Protein AF-R6MZ61-F1 (afdb_monomer_lite)

Sequence (184 aa):
MKKQESILMYNSNPLPDEYSSKAKKLYIFCAICCFGGIVAPTLFGLGIITLIFGVGFLYEYLERKRKKLREVKFKFTEGVDYDQIFEAIQPVLMRKYGMELERGKDNIVIVLYNKMIYDIHINDDNTFIIWWRVSAGRAFFMPDRVKKEYFQIRQVMGIIAFEIQSAFGINSQAAVTLEKGEKS

Structure (mmCIF, N/CA/C/O backbone):
data_AF-R6MZ61-F1
#
_entry.id   AF-R6MZ61-F1
#
loop_
_atom_site.group_PDB
_atom_site.id
_atom_site.type_symbol
_atom_site.label_atom_id
_atom_site.label_alt_id
_atom_site.label_comp_id
_atom_site.label_asym_id
_atom_site.label_entity_id
_atom_site.label_seq_id
_atom_site.pdbx_PDB_ins_code
_atom_site.Cartn_x
_atom_site.Cartn_y
_atom_site.Cartn_z
_atom_site.occupancy
_atom_site.B_iso_or_equiv
_atom_site.auth_seq_id
_atom_site.auth_comp_id
_atom_site.auth_asym_id
_atom_site.auth_atom_id
_atom_site.pdbx_PDB_model_num
ATOM 1 N N . MET A 1 1 ? -9.191 -20.954 -8.286 1.00 30.27 1 MET A N 1
ATOM 2 C CA . MET A 1 1 ? -9.005 -19.621 -7.664 1.00 30.27 1 MET A CA 1
ATOM 3 C C . MET A 1 1 ? -7.894 -19.736 -6.631 1.00 30.27 1 MET A C 1
ATOM 5 O O . MET A 1 1 ? -7.977 -20.626 -5.797 1.00 30.27 1 MET A O 1
ATOM 9 N N . LYS A 1 2 ? -6.817 -18.939 -6.715 1.00 29.69 2 LYS A N 1
ATOM 10 C CA . LYS A 1 2 ? -5.758 -18.963 -5.688 1.00 29.69 2 LYS A CA 1
ATOM 11 C C . LYS A 1 2 ? -6.341 -18.398 -4.391 1.00 29.69 2 LYS A C 1
ATOM 13 O O . LYS A 1 2 ? -6.805 -17.263 -4.398 1.00 29.69 2 LYS A O 1
ATOM 18 N N . LYS A 1 3 ? -6.344 -19.200 -3.324 1.00 32.97 3 LYS A N 1
ATOM 19 C CA . LYS A 1 3 ? -6.689 -18.778 -1.962 1.00 32.97 3 LYS A CA 1
ATOM 20 C C . LYS A 1 3 ? -5.772 -17.604 -1.614 1.00 32.97 3 LYS A C 1
ATOM 22 O O . LYS A 1 3 ? -4.556 -17.765 -1.607 1.00 32.97 3 LYS A O 1
ATOM 27 N N . GLN A 1 4 ? -6.336 -16.411 -1.473 1.00 43.91 4 GLN A N 1
ATOM 28 C CA . GLN A 1 4 ? -5.561 -15.227 -1.134 1.00 43.91 4 GLN A CA 1
ATOM 29 C C . GLN A 1 4 ? -5.220 -15.345 0.354 1.00 43.91 4 GLN A C 1
ATOM 31 O O . GLN A 1 4 ? -6.099 -15.211 1.199 1.00 43.91 4 GLN A O 1
ATOM 36 N N . GLU A 1 5 ? -3.981 -15.723 0.664 1.00 61.47 5 GLU A N 1
ATOM 37 C CA . GLU A 1 5 ? -3.510 -15.850 2.043 1.00 61.47 5 GLU A CA 1
ATOM 38 C C . GLU A 1 5 ? -3.584 -14.474 2.717 1.00 61.47 5 GLU A C 1
ATOM 40 O O . GLU A 1 5 ? -2.968 -13.510 2.260 1.00 61.47 5 GLU A O 1
ATOM 45 N N . SER A 1 6 ? -4.403 -14.363 3.764 1.00 72.88 6 SER A N 1
ATOM 46 C CA . SER A 1 6 ? -4.530 -13.149 4.570 1.00 72.88 6 SER A CA 1
ATOM 47 C C . SER A 1 6 ? -3.186 -12.814 5.214 1.00 72.88 6 SER A C 1
ATOM 49 O O . SER A 1 6 ? -2.581 -13.682 5.851 1.00 72.88 6 SER A O 1
ATOM 51 N N . ILE A 1 7 ? -2.733 -11.568 5.089 1.00 78.12 7 ILE A N 1
ATOM 52 C CA . ILE A 1 7 ? -1.437 -11.145 5.621 1.00 78.12 7 ILE A CA 1
ATOM 53 C C . ILE A 1 7 ? -1.540 -10.916 7.128 1.00 78.12 7 ILE A C 1
ATOM 55 O O . ILE A 1 7 ? -2.460 -10.264 7.633 1.00 78.12 7 ILE A O 1
ATOM 59 N N . LEU A 1 8 ? -0.550 -11.438 7.835 1.00 75.75 8 LEU A N 1
ATOM 60 C CA . LEU A 1 8 ? -0.315 -11.192 9.243 1.00 75.75 8 LEU A CA 1
ATOM 61 C C . LEU A 1 8 ? 0.961 -10.357 9.399 1.00 75.75 8 LEU A C 1
ATOM 63 O O . LEU A 1 8 ? 2.001 -10.694 8.831 1.00 75.75 8 LEU A O 1
ATOM 67 N N . MET A 1 9 ? 0.878 -9.269 10.157 1.00 73.25 9 MET A N 1
ATOM 68 C CA . MET A 1 9 ? 1.956 -8.301 10.315 1.00 73.25 9 MET A CA 1
ATOM 69 C C . MET A 1 9 ? 2.643 -8.497 11.666 1.00 73.25 9 MET A C 1
ATOM 71 O O . MET A 1 9 ? 2.119 -8.117 12.701 1.00 73.25 9 MET A O 1
ATOM 75 N N . TYR A 1 10 ? 3.865 -9.025 11.672 1.00 64.81 10 TYR A N 1
ATOM 76 C CA . TYR A 1 10 ? 4.657 -9.166 12.905 1.00 64.81 10 TYR A CA 1
ATOM 77 C C . TYR A 1 10 ? 5.379 -7.873 13.326 1.00 64.81 10 TYR A C 1
ATOM 79 O O . TYR A 1 10 ? 5.876 -7.769 14.442 1.00 64.81 10 TYR A O 1
ATOM 87 N N . ASN A 1 11 ? 5.471 -6.893 12.424 1.00 68.75 11 ASN A N 1
ATOM 88 C CA . ASN A 1 11 ? 6.118 -5.598 12.634 1.00 68.75 11 ASN A CA 1
ATOM 89 C C . ASN A 1 11 ? 5.441 -4.552 11.728 1.00 68.75 11 ASN A C 1
ATOM 91 O O . ASN A 1 11 ? 4.875 -4.909 10.695 1.00 68.75 11 ASN A O 1
ATOM 95 N N . SER A 1 12 ? 5.579 -3.264 12.042 1.00 71.31 12 SER A N 1
ATOM 96 C CA . SER A 1 12 ? 5.145 -2.125 11.223 1.00 71.31 12 SER A CA 1
ATOM 97 C C . SER A 1 12 ? 6.003 -1.908 9.963 1.00 71.31 12 SER A C 1
ATOM 99 O O . SER A 1 12 ? 6.137 -0.783 9.476 1.00 71.31 12 SER A O 1
ATOM 101 N N . ASN A 1 13 ? 6.644 -2.962 9.453 1.00 77.50 13 ASN A N 1
ATOM 102 C CA . ASN A 1 13 ? 7.451 -2.893 8.245 1.00 77.50 13 ASN A CA 1
ATOM 103 C C . ASN A 1 13 ? 6.557 -2.658 7.020 1.00 77.50 13 ASN A C 1
ATOM 105 O O . ASN A 1 13 ? 5.415 -3.123 6.980 1.00 77.50 13 ASN A O 1
ATOM 109 N N . PRO A 1 14 ? 7.070 -1.964 5.989 1.00 77.19 14 PRO A N 1
ATOM 110 C CA . PRO A 1 14 ? 6.332 -1.815 4.746 1.00 77.19 14 PRO A CA 1
ATOM 111 C C . PRO A 1 14 ? 6.051 -3.192 4.133 1.00 77.19 14 PRO A C 1
ATOM 113 O O . PRO A 1 14 ? 6.914 -4.071 4.157 1.00 77.19 14 PRO A O 1
ATOM 116 N N . LEU A 1 15 ? 4.873 -3.352 3.521 1.00 81.50 15 LEU A N 1
ATOM 117 C CA . LEU A 1 15 ? 4.514 -4.542 2.727 1.00 81.50 15 LEU A CA 1
ATOM 118 C C . LEU A 1 15 ? 5.645 -4.912 1.752 1.00 81.50 15 LEU A C 1
ATOM 120 O O . LEU A 1 15 ? 6.320 -3.995 1.308 1.00 81.50 15 LEU A O 1
ATOM 124 N N . PRO A 1 16 ? 5.878 -6.173 1.353 1.00 78.56 16 PRO A N 1
ATOM 125 C CA . PRO A 1 16 ? 7.055 -6.561 0.560 1.00 78.56 16 PRO A CA 1
ATOM 126 C C . PRO A 1 16 ? 7.206 -5.791 -0.768 1.00 78.56 16 PRO A C 1
ATOM 128 O O . PRO A 1 16 ? 6.221 -5.485 -1.443 1.00 78.56 16 PRO A O 1
ATOM 131 N N . ASP A 1 17 ? 8.451 -5.461 -1.148 1.00 83.69 17 ASP A N 1
ATOM 132 C CA . ASP A 1 17 ? 8.747 -4.755 -2.403 1.00 83.69 17 ASP A CA 1
ATOM 133 C C . ASP A 1 17 ? 9.158 -5.698 -3.536 1.00 83.69 17 ASP A C 1
ATOM 135 O O . ASP A 1 17 ? 10.245 -6.271 -3.524 1.00 83.69 17 ASP A O 1
ATOM 139 N N . GLU A 1 18 ? 8.349 -5.769 -4.589 1.00 77.12 18 GLU A N 1
ATOM 140 C CA . GLU A 1 18 ? 8.722 -6.448 -5.834 1.00 77.12 18 GLU A CA 1
ATOM 141 C C . GLU A 1 18 ? 9.160 -5.490 -6.955 1.00 77.12 18 GLU A C 1
ATOM 143 O O . GLU A 1 18 ? 9.622 -5.942 -8.005 1.00 77.12 18 GLU A O 1
ATOM 148 N N . TYR A 1 19 ? 8.982 -4.176 -6.789 1.00 82.44 19 TYR A N 1
ATOM 149 C CA . TYR A 1 19 ? 9.302 -3.192 -7.823 1.00 82.44 19 TYR A CA 1
ATOM 150 C C . TYR A 1 19 ? 10.810 -2.946 -7.909 1.00 82.44 19 TYR A C 1
ATOM 152 O O . TYR A 1 19 ? 11.383 -3.028 -8.998 1.00 82.44 19 TYR A O 1
ATOM 160 N N . SER A 1 20 ? 11.472 -2.688 -6.773 1.00 80.50 20 SER A N 1
ATOM 161 C CA . SER A 1 20 ? 12.892 -2.304 -6.765 1.00 80.50 20 SER A CA 1
ATOM 162 C C . SER A 1 20 ? 13.805 -3.369 -7.371 1.00 80.50 20 SER A C 1
ATOM 164 O O . SER A 1 20 ? 14.772 -3.032 -8.052 1.00 80.50 20 SER A O 1
ATOM 166 N N . SER A 1 21 ? 13.487 -4.654 -7.191 1.00 81.50 21 SER A N 1
ATOM 167 C CA . SER A 1 21 ? 14.268 -5.751 -7.770 1.00 81.50 21 SER A CA 1
ATOM 168 C C . SER A 1 21 ? 14.173 -5.785 -9.300 1.00 81.50 21 SER A C 1
ATOM 170 O O . SER A 1 21 ? 15.189 -5.954 -9.975 1.00 81.50 21 SER A O 1
ATOM 172 N N . LYS A 1 22 ? 12.977 -5.567 -9.865 1.00 84.00 22 LYS A N 1
ATOM 173 C CA . LYS A 1 22 ? 12.756 -5.502 -11.319 1.00 84.00 22 LYS A CA 1
ATOM 174 C C . LYS A 1 22 ? 13.384 -4.258 -11.934 1.00 84.00 22 LYS A C 1
ATOM 176 O O . LYS A 1 22 ? 14.053 -4.370 -12.957 1.00 84.00 22 LYS A O 1
ATOM 181 N N . ALA A 1 23 ? 13.235 -3.108 -11.277 1.00 83.56 23 ALA A N 1
ATOM 182 C CA . ALA A 1 23 ? 13.869 -1.868 -11.708 1.00 83.56 23 ALA A CA 1
ATOM 183 C C . ALA A 1 23 ? 15.398 -2.009 -11.738 1.00 83.56 23 ALA A C 1
ATOM 185 O O . ALA A 1 23 ? 16.026 -1.714 -12.750 1.00 83.56 23 ALA A O 1
ATOM 186 N N . LYS A 1 24 ? 15.999 -2.555 -10.671 1.00 87.25 24 LYS A N 1
ATOM 187 C CA . LYS A 1 24 ? 17.446 -2.797 -10.598 1.00 87.25 24 LYS A CA 1
ATOM 188 C C . LYS A 1 24 ? 17.937 -3.703 -11.732 1.00 87.25 24 LYS A C 1
ATOM 190 O O . LYS A 1 24 ? 18.938 -3.380 -12.359 1.00 87.25 24 LYS A O 1
ATOM 195 N N . LYS A 1 25 ? 17.226 -4.798 -12.031 1.00 87.56 25 LYS A N 1
ATOM 196 C CA . LYS A 1 25 ? 17.573 -5.700 -13.145 1.00 87.56 25 LYS A CA 1
ATOM 197 C C . LYS A 1 25 ? 17.548 -4.987 -14.501 1.00 87.56 25 LYS A C 1
ATOM 199 O O . LYS A 1 25 ? 18.488 -5.154 -15.271 1.00 87.56 25 LYS A O 1
ATOM 204 N N . LEU A 1 26 ? 16.522 -4.172 -14.766 1.00 87.94 26 LEU A N 1
ATOM 205 C CA . LEU A 1 26 ? 16.431 -3.398 -16.007 1.00 87.94 26 LEU A CA 1
ATOM 206 C C . LEU A 1 26 ? 17.596 -2.409 -16.143 1.00 87.94 26 LEU A C 1
ATOM 208 O O . LEU A 1 26 ? 18.243 -2.371 -17.185 1.00 87.94 26 LEU A O 1
ATOM 212 N N . TYR A 1 27 ? 17.879 -1.626 -15.098 1.00 86.62 27 TYR A N 1
ATOM 213 C CA . TYR A 1 27 ? 18.952 -0.630 -15.146 1.00 86.62 27 TYR A CA 1
ATOM 214 C C . TYR A 1 27 ? 20.338 -1.268 -15.277 1.00 86.62 27 TYR A C 1
ATOM 216 O O . TYR A 1 27 ? 21.167 -0.748 -16.017 1.00 86.62 27 TYR A O 1
ATOM 224 N N . ILE A 1 28 ? 20.579 -2.412 -14.624 1.00 88.69 28 ILE A N 1
ATOM 225 C CA . ILE A 1 28 ? 21.821 -3.179 -14.801 1.00 88.69 28 ILE A CA 1
ATOM 226 C C . ILE A 1 28 ? 21.954 -3.653 -16.250 1.00 88.69 28 ILE A C 1
ATOM 228 O O . ILE A 1 28 ? 23.012 -3.482 -16.847 1.00 88.69 28 ILE A O 1
ATOM 232 N N . PHE A 1 29 ? 20.885 -4.200 -16.835 1.00 87.69 29 PHE A N 1
ATOM 233 C CA . PHE A 1 29 ? 20.892 -4.621 -18.234 1.00 87.69 29 PHE A CA 1
ATOM 234 C C . PHE A 1 29 ? 21.192 -3.449 -19.179 1.00 87.69 29 PHE A C 1
ATOM 236 O O . PHE A 1 29 ? 22.078 -3.551 -20.023 1.00 87.69 29 PHE A O 1
ATOM 243 N N . CYS A 1 30 ? 20.526 -2.306 -18.983 1.00 86.31 30 CYS A N 1
ATOM 244 C CA . CYS A 1 30 ? 20.771 -1.105 -19.783 1.00 86.31 30 CYS A CA 1
ATOM 245 C C . CYS A 1 30 ? 22.221 -0.621 -19.650 1.00 86.31 30 CYS A C 1
ATOM 247 O O . CYS A 1 30 ? 22.842 -0.288 -20.654 1.00 86.31 30 CYS A O 1
ATOM 249 N N . ALA A 1 31 ? 22.786 -0.629 -18.437 1.00 86.12 31 ALA A N 1
ATOM 250 C CA . ALA A 1 31 ? 24.180 -0.256 -18.216 1.00 86.12 31 ALA A CA 1
ATOM 251 C C . ALA A 1 31 ? 25.141 -1.177 -18.985 1.00 86.12 31 ALA A C 1
ATOM 253 O O . ALA A 1 31 ? 26.032 -0.684 -19.674 1.00 86.12 31 ALA A O 1
ATOM 254 N N . ILE A 1 32 ? 24.925 -2.497 -18.939 1.00 88.31 32 ILE A N 1
ATOM 255 C CA . ILE A 1 32 ? 25.728 -3.476 -19.688 1.00 88.31 32 ILE A CA 1
ATOM 256 C C . ILE A 1 32 ? 25.650 -3.206 -21.196 1.00 88.31 32 ILE A C 1
ATOM 258 O O . ILE A 1 32 ? 26.683 -3.189 -21.861 1.00 88.31 32 ILE A O 1
ATOM 262 N N . CYS A 1 33 ? 24.457 -2.941 -21.737 1.00 86.00 33 CYS A N 1
ATOM 263 C CA . CYS A 1 33 ? 24.288 -2.603 -23.153 1.00 86.00 33 CYS A CA 1
ATOM 264 C C . CYS A 1 33 ? 25.001 -1.299 -23.537 1.00 86.00 33 CYS A C 1
ATOM 266 O O . CYS A 1 33 ? 25.628 -1.241 -24.592 1.00 86.00 33 CYS A O 1
ATOM 268 N N . CYS A 1 34 ? 24.960 -0.274 -22.680 1.00 81.88 34 CYS A N 1
ATOM 269 C CA . CYS A 1 34 ? 25.664 0.986 -22.918 1.00 81.88 34 CYS A CA 1
ATOM 270 C C . CYS A 1 34 ? 27.189 0.802 -22.942 1.00 81.88 34 CYS A C 1
ATOM 272 O O . CYS A 1 34 ? 27.840 1.309 -23.852 1.00 81.88 34 CYS A O 1
ATOM 274 N N . PHE A 1 35 ? 27.760 0.045 -21.996 1.00 83.44 35 PHE A N 1
ATOM 275 C CA . PHE A 1 35 ? 29.201 -0.246 -21.980 1.00 83.44 35 PHE A CA 1
ATOM 276 C C . PHE A 1 35 ? 29.623 -1.170 -23.130 1.00 83.44 35 PHE A C 1
ATOM 278 O O . PHE A 1 35 ? 30.643 -0.925 -23.769 1.00 83.44 35 PHE A O 1
ATOM 285 N N . GLY A 1 36 ? 28.820 -2.187 -23.457 1.00 81.88 36 GLY A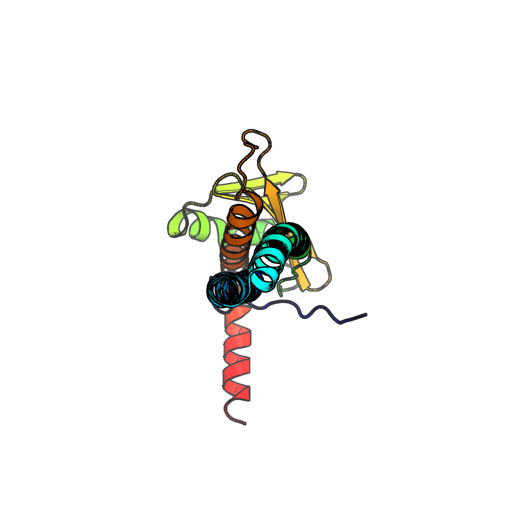 N 1
ATOM 286 C CA . GLY A 1 36 ? 29.034 -3.029 -24.640 1.00 81.88 36 GLY A CA 1
ATOM 287 C C . GLY A 1 36 ? 28.936 -2.245 -25.955 1.00 81.88 36 GLY A C 1
ATOM 288 O O . GLY A 1 36 ? 29.606 -2.580 -26.930 1.00 81.88 36 GLY A O 1
ATOM 289 N N . GLY A 1 37 ? 28.171 -1.151 -25.950 1.00 78.19 37 GLY A N 1
ATOM 290 C CA . GLY A 1 37 ? 28.036 -0.186 -27.038 1.00 78.19 37 GLY A CA 1
ATOM 291 C C . GLY A 1 37 ? 29.343 0.471 -27.490 1.00 78.19 37 GLY A C 1
ATOM 292 O O . GLY A 1 37 ? 29.445 0.869 -28.647 1.00 78.19 37 GLY A O 1
ATOM 293 N N . ILE A 1 38 ? 30.349 0.534 -26.609 1.00 79.06 38 ILE A N 1
ATOM 294 C CA . ILE A 1 38 ? 31.690 1.057 -26.922 1.00 79.06 38 ILE A CA 1
ATOM 295 C C . ILE A 1 38 ? 32.399 0.161 -27.948 1.00 79.06 38 ILE A C 1
ATOM 297 O O . ILE A 1 38 ? 33.138 0.651 -28.795 1.00 79.06 38 ILE A O 1
ATOM 301 N N . VAL A 1 39 ? 32.157 -1.152 -27.883 1.00 82.25 39 VAL A N 1
ATOM 302 C CA . VAL A 1 39 ? 32.769 -2.152 -28.771 1.00 82.25 39 VAL A CA 1
ATOM 303 C C . VAL A 1 39 ? 31.854 -2.476 -29.956 1.00 82.25 39 VAL A C 1
ATOM 305 O O . VAL A 1 39 ? 32.335 -2.740 -31.054 1.00 82.25 39 VAL A O 1
ATOM 308 N N . ALA A 1 40 ? 30.534 -2.433 -29.758 1.00 84.69 40 ALA A N 1
ATOM 309 C CA . ALA A 1 40 ? 29.546 -2.725 -30.791 1.00 84.69 40 ALA A CA 1
ATOM 310 C C . ALA A 1 40 ? 28.402 -1.690 -30.776 1.00 84.69 40 ALA A C 1
ATOM 312 O O . ALA A 1 40 ? 27.499 -1.793 -29.941 1.00 84.69 40 ALA A O 1
ATOM 313 N N . PRO A 1 41 ? 28.362 -0.736 -31.728 1.00 80.94 41 PRO A N 1
ATOM 314 C CA . PRO A 1 41 ? 27.354 0.332 -31.760 1.00 80.94 41 PRO A CA 1
ATOM 315 C C . PRO A 1 41 ? 25.895 -0.157 -31.795 1.00 80.94 41 PRO A C 1
ATOM 317 O O . PRO A 1 41 ? 24.987 0.531 -31.330 1.00 80.94 41 PRO A O 1
ATOM 320 N N . THR A 1 42 ? 25.647 -1.371 -32.296 1.00 82.81 42 THR A N 1
ATOM 321 C CA . THR A 1 42 ? 24.320 -2.008 -32.301 1.00 82.81 42 THR A CA 1
ATOM 322 C C . THR A 1 42 ? 23.790 -2.304 -30.893 1.00 82.81 42 THR A C 1
ATOM 324 O O . THR A 1 42 ? 22.587 -2.177 -30.653 1.00 82.81 42 THR A O 1
ATOM 327 N N . LEU A 1 43 ? 24.666 -2.626 -29.931 1.00 82.12 43 LEU A N 1
ATOM 328 C CA . LEU A 1 43 ? 24.290 -2.841 -28.527 1.00 82.12 43 LEU A CA 1
ATOM 329 C C . LEU A 1 43 ? 23.861 -1.540 -27.845 1.00 82.12 43 LEU A C 1
ATOM 331 O O . LEU A 1 43 ? 22.972 -1.557 -26.993 1.00 82.12 43 LEU A O 1
ATOM 335 N N . PHE A 1 44 ? 24.438 -0.412 -28.262 1.00 77.88 44 PHE A N 1
ATOM 336 C CA . PHE A 1 44 ? 24.061 0.901 -27.752 1.00 77.88 44 PHE A CA 1
ATOM 337 C C . PHE A 1 44 ? 22.615 1.253 -28.133 1.00 77.88 44 PHE A C 1
ATOM 339 O O . PHE A 1 44 ? 21.817 1.630 -27.273 1.00 77.88 44 PHE A O 1
ATOM 346 N N . GLY A 1 45 ? 22.245 1.039 -29.403 1.00 81.50 45 GLY A N 1
ATOM 347 C CA . GLY A 1 45 ? 20.871 1.233 -29.881 1.00 81.50 45 GLY A CA 1
ATOM 348 C C . GLY A 1 45 ? 19.859 0.342 -29.152 1.00 81.50 45 GLY A C 1
ATOM 349 O O . GLY A 1 45 ? 18.816 0.824 -28.706 1.00 81.50 45 GLY A O 1
ATOM 350 N N . LEU A 1 46 ? 20.194 -0.937 -28.941 1.00 85.12 46 LEU A N 1
ATOM 351 C CA . LEU A 1 46 ? 19.370 -1.864 -28.153 1.00 85.12 46 LEU A CA 1
ATOM 352 C C . LEU A 1 46 ? 19.218 -1.422 -26.691 1.00 85.12 46 LEU A C 1
ATOM 354 O O . LEU A 1 46 ? 18.129 -1.553 -26.126 1.00 85.12 46 LEU A O 1
ATOM 358 N N . GLY A 1 47 ? 20.271 -0.868 -26.087 1.00 83.94 47 GLY A N 1
ATOM 359 C CA . GLY A 1 47 ? 20.237 -0.317 -24.732 1.00 83.94 47 GLY A CA 1
ATOM 360 C C . GLY A 1 47 ? 19.246 0.840 -24.595 1.00 83.94 47 GLY A C 1
ATOM 361 O O . GLY A 1 47 ? 18.418 0.829 -23.684 1.00 83.94 47 GLY A O 1
ATOM 362 N N . ILE A 1 48 ? 19.264 1.795 -25.532 1.00 83.94 48 ILE A N 1
ATOM 363 C CA . ILE A 1 48 ? 18.336 2.940 -25.537 1.00 83.94 48 ILE A CA 1
ATOM 364 C C . ILE A 1 48 ? 16.888 2.479 -25.737 1.00 83.94 48 ILE A C 1
ATOM 366 O O . ILE A 1 48 ? 16.002 2.893 -24.989 1.00 83.94 48 ILE A O 1
ATOM 370 N N . ILE A 1 49 ? 16.641 1.593 -26.707 1.00 87.25 49 ILE A N 1
ATOM 371 C CA . ILE A 1 49 ? 15.300 1.047 -26.968 1.00 87.25 49 ILE A CA 1
ATOM 372 C C . ILE A 1 49 ? 14.776 0.330 -25.716 1.00 87.25 49 ILE A C 1
ATOM 374 O O . ILE A 1 49 ? 13.665 0.602 -25.257 1.00 87.25 49 ILE A O 1
ATOM 378 N N . THR A 1 50 ? 15.594 -0.531 -25.109 1.00 86.31 50 THR A N 1
ATOM 379 C CA . THR A 1 50 ? 15.216 -1.264 -23.893 1.00 86.31 50 THR A CA 1
ATOM 380 C C . THR A 1 50 ? 14.963 -0.328 -22.714 1.00 86.31 50 THR A C 1
ATOM 382 O O . THR A 1 50 ? 14.066 -0.592 -21.917 1.00 86.31 50 THR A O 1
ATOM 385 N N . LEU A 1 51 ? 15.691 0.785 -22.605 1.00 86.31 51 LEU A N 1
ATOM 386 C CA . LEU A 1 51 ? 15.458 1.786 -21.568 1.00 86.31 51 LEU A CA 1
ATOM 387 C C . LEU A 1 51 ? 14.084 2.451 -21.733 1.00 86.31 51 LEU A C 1
ATOM 389 O O . LEU A 1 51 ? 13.328 2.518 -20.767 1.00 86.31 51 LEU A O 1
ATOM 393 N N . ILE A 1 52 ? 13.735 2.893 -22.946 1.00 86.75 52 ILE A N 1
ATOM 394 C CA . ILE A 1 52 ? 12.459 3.574 -23.222 1.00 86.75 52 ILE A CA 1
ATOM 395 C C . ILE A 1 52 ? 11.279 2.632 -22.950 1.00 86.75 52 ILE A C 1
ATOM 397 O O . ILE A 1 52 ? 10.404 2.944 -22.137 1.00 86.75 52 ILE A O 1
ATOM 401 N N . PHE A 1 53 ? 11.275 1.450 -23.573 1.00 89.25 53 PHE A N 1
ATOM 402 C CA . PHE A 1 53 ? 10.194 0.477 -23.390 1.00 89.25 53 PHE A CA 1
ATOM 403 C C . PHE A 1 53 ? 10.179 -0.113 -21.976 1.00 89.25 53 PHE A C 1
ATOM 405 O O . PHE A 1 53 ? 9.114 -0.322 -21.396 1.00 89.25 53 PHE A O 1
ATOM 412 N N . GLY A 1 54 ? 11.351 -0.348 -21.388 1.00 86.19 54 GLY A N 1
ATOM 413 C CA . GLY A 1 54 ? 11.486 -0.904 -20.047 1.00 86.19 54 GLY A CA 1
ATOM 414 C C . GLY A 1 54 ? 10.990 0.045 -18.959 1.00 86.19 54 GLY A C 1
ATOM 415 O O . GLY A 1 54 ? 10.306 -0.400 -18.040 1.00 86.19 54 GLY A O 1
ATOM 416 N N . VAL A 1 55 ? 11.266 1.350 -19.066 1.00 85.50 55 VAL A N 1
ATOM 417 C CA . VAL A 1 55 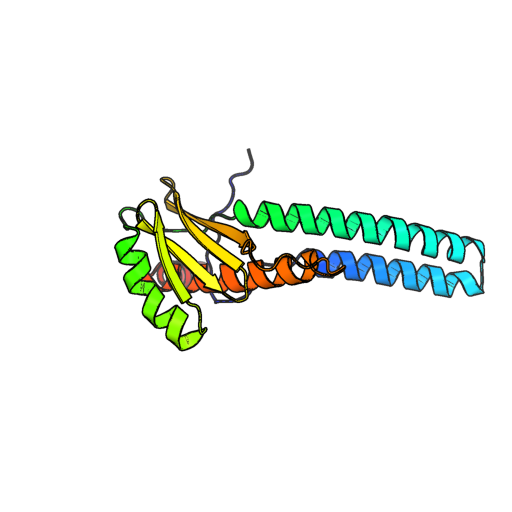? 10.729 2.356 -18.133 1.00 85.50 55 VAL A CA 1
ATOM 418 C C . VAL A 1 55 ? 9.207 2.444 -18.251 1.00 85.50 55 VAL A C 1
ATOM 420 O O . VAL A 1 55 ? 8.527 2.445 -17.223 1.00 85.50 55 VAL A O 1
ATOM 423 N N . GLY A 1 56 ? 8.660 2.428 -19.473 1.00 86.19 56 GLY A N 1
ATOM 424 C CA . GLY A 1 56 ? 7.210 2.369 -19.692 1.00 86.19 56 GLY A CA 1
ATOM 425 C C . GLY A 1 56 ? 6.574 1.130 -19.051 1.00 86.19 56 GLY A C 1
ATOM 426 O O . GLY A 1 56 ? 5.614 1.239 -18.286 1.00 86.19 56 GLY A O 1
ATOM 427 N N . PHE A 1 57 ? 7.173 -0.045 -19.260 1.00 87.62 57 PHE A N 1
ATOM 428 C CA . PHE A 1 57 ? 6.711 -1.292 -18.649 1.00 87.62 57 PHE A CA 1
ATOM 429 C C . PHE A 1 57 ? 6.796 -1.267 -17.116 1.00 87.62 57 PHE A C 1
ATOM 431 O O . PHE A 1 57 ? 5.887 -1.744 -16.436 1.00 87.62 57 PHE A O 1
ATOM 438 N N . LEU A 1 58 ? 7.864 -0.698 -16.544 1.00 87.25 58 LEU A N 1
ATOM 439 C CA . LEU A 1 58 ? 7.996 -0.535 -15.095 1.00 87.25 58 LEU A CA 1
ATOM 440 C C . LEU A 1 58 ? 6.922 0.388 -14.523 1.00 87.25 58 LEU A C 1
ATOM 442 O O . LEU A 1 58 ? 6.402 0.096 -13.445 1.00 87.25 58 LEU A O 1
ATOM 446 N N . TYR A 1 59 ? 6.576 1.464 -15.231 1.00 85.69 59 TYR A N 1
ATOM 447 C CA . TYR A 1 59 ? 5.511 2.374 -14.822 1.00 85.69 59 TYR A CA 1
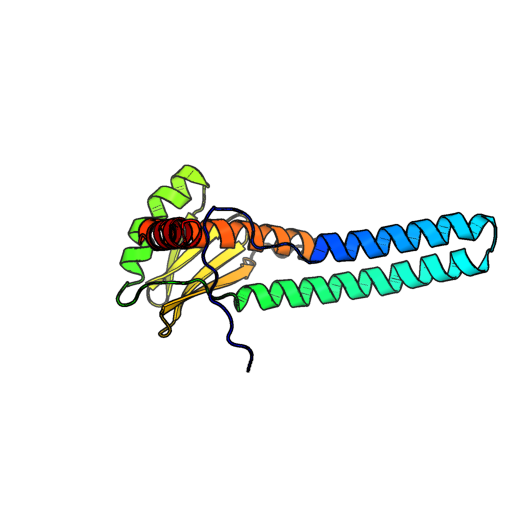ATOM 448 C C . TYR A 1 59 ? 4.154 1.662 -14.786 1.00 85.69 59 TYR A C 1
ATOM 450 O O . TYR A 1 59 ? 3.483 1.672 -13.753 1.00 85.69 59 TYR A O 1
ATOM 458 N N . GLU A 1 60 ? 3.782 0.959 -15.861 1.00 86.50 60 GLU A N 1
ATOM 459 C CA . GLU A 1 60 ? 2.549 0.164 -15.885 1.00 86.50 60 GLU A CA 1
ATOM 460 C C . GLU A 1 60 ? 2.541 -0.922 -14.807 1.00 86.50 60 GLU A C 1
ATOM 462 O O . GLU A 1 60 ? 1.535 -1.144 -14.129 1.00 86.50 60 GLU A O 1
ATOM 467 N N . TYR A 1 61 ? 3.665 -1.621 -14.638 1.00 86.94 61 TYR A N 1
ATOM 468 C CA . TYR A 1 61 ? 3.806 -2.665 -13.633 1.00 86.94 61 TYR A CA 1
ATOM 469 C C . TYR A 1 61 ? 3.571 -2.115 -12.225 1.00 86.94 61 TYR A C 1
ATOM 471 O O . TYR A 1 61 ? 2.832 -2.704 -11.430 1.00 86.94 61 TYR A O 1
ATOM 479 N N . LEU A 1 62 ? 4.185 -0.974 -11.928 1.00 86.88 62 LEU A N 1
ATOM 480 C CA . LEU A 1 62 ? 4.044 -0.274 -10.666 1.00 86.88 62 LEU A CA 1
ATOM 481 C C . LEU A 1 62 ? 2.603 0.193 -10.449 1.00 86.88 62 LEU A C 1
ATOM 483 O O . LEU A 1 62 ? 2.071 0.015 -9.356 1.00 86.88 62 LEU A O 1
ATOM 487 N N . GLU A 1 63 ? 1.937 0.720 -11.476 1.00 86.38 63 GLU A N 1
ATOM 488 C CA . GLU A 1 63 ? 0.539 1.124 -11.373 1.00 86.38 63 GLU A CA 1
ATOM 489 C C . GLU A 1 63 ? -0.388 -0.069 -11.095 1.00 86.38 63 GLU A C 1
ATOM 491 O O . GLU A 1 63 ? -1.263 0.011 -10.225 1.00 86.38 63 GLU A O 1
ATOM 496 N N . ARG A 1 64 ? -0.169 -1.207 -11.768 1.00 87.31 64 ARG A N 1
ATOM 497 C CA . ARG A 1 64 ? -0.903 -2.453 -11.493 1.00 87.31 64 ARG A CA 1
ATOM 498 C C . ARG A 1 64 ? -0.677 -2.918 -10.059 1.00 87.31 64 ARG A C 1
ATOM 500 O O . ARG A 1 64 ? -1.633 -3.283 -9.379 1.00 87.31 64 ARG A O 1
ATOM 507 N N . LYS A 1 65 ? 0.566 -2.890 -9.572 1.00 87.19 65 LYS A N 1
ATOM 508 C CA . LYS A 1 65 ? 0.884 -3.258 -8.184 1.00 87.19 65 LYS A CA 1
ATOM 509 C C . LYS A 1 65 ? 0.254 -2.297 -7.181 1.00 87.19 65 LYS A C 1
ATOM 511 O O . LYS A 1 65 ? -0.330 -2.760 -6.210 1.00 87.19 65 LYS A O 1
ATOM 516 N N . ARG A 1 66 ? 0.281 -0.990 -7.449 1.00 85.62 66 ARG A N 1
ATOM 517 C CA . ARG A 1 66 ? -0.388 0.037 -6.639 1.00 85.62 66 ARG A CA 1
ATOM 518 C C . ARG A 1 66 ? -1.889 -0.245 -6.512 1.00 85.62 66 ARG A C 1
ATOM 520 O O . ARG A 1 66 ? -2.421 -0.178 -5.410 1.00 85.62 66 ARG A O 1
ATOM 527 N N . LYS A 1 67 ? -2.564 -0.610 -7.610 1.00 86.56 67 LYS A N 1
ATOM 528 C CA . LYS A 1 67 ? -3.989 -0.997 -7.601 1.00 86.56 67 LYS A CA 1
ATOM 529 C C . LYS A 1 67 ? -4.232 -2.258 -6.765 1.00 86.56 67 LYS A C 1
ATOM 531 O O . LYS A 1 67 ? -5.107 -2.243 -5.908 1.00 86.56 67 LYS A O 1
ATOM 536 N N . LYS A 1 68 ? -3.388 -3.285 -6.923 1.00 87.75 68 LYS A N 1
ATOM 537 C CA . LYS A 1 68 ? -3.465 -4.534 -6.141 1.00 87.75 68 LYS A CA 1
ATOM 538 C C . LYS A 1 68 ? -3.303 -4.346 -4.633 1.00 87.75 68 LYS A C 1
ATOM 540 O O . LYS A 1 68 ? -3.784 -5.184 -3.884 1.00 87.75 68 LYS A O 1
ATOM 545 N N . LEU A 1 69 ? -2.675 -3.261 -4.167 1.00 88.19 69 LEU A N 1
ATOM 546 C CA . LEU A 1 69 ? -2.598 -2.973 -2.729 1.00 88.19 69 LEU A CA 1
ATOM 547 C C . LEU A 1 69 ? -3.984 -2.810 -2.088 1.00 88.19 69 LEU A C 1
ATOM 549 O O . LEU A 1 69 ? -4.134 -3.123 -0.917 1.00 88.19 69 LEU A O 1
ATOM 553 N N . ARG A 1 70 ? -5.005 -2.393 -2.849 1.00 87.00 70 ARG A N 1
ATOM 554 C CA . ARG A 1 70 ? -6.388 -2.288 -2.349 1.00 87.00 70 ARG A CA 1
ATOM 555 C C . ARG A 1 70 ? -7.054 -3.637 -2.097 1.00 87.00 70 ARG A C 1
ATOM 557 O O . ARG A 1 70 ? -8.025 -3.711 -1.361 1.00 87.00 70 ARG A O 1
ATOM 564 N N . GLU A 1 71 ? -6.542 -4.686 -2.728 1.00 87.62 71 GLU A N 1
ATOM 565 C CA . GLU A 1 71 ? -7.063 -6.048 -2.608 1.00 87.62 71 GLU A CA 1
ATOM 566 C C . GLU A 1 71 ? -6.359 -6.821 -1.486 1.00 87.62 71 GLU A C 1
ATOM 568 O O . GLU A 1 71 ? -6.683 -7.981 -1.246 1.00 87.62 71 GLU A O 1
ATOM 573 N N . VAL A 1 72 ? -5.362 -6.225 -0.821 1.00 87.38 72 VAL A N 1
ATOM 574 C CA . VAL A 1 72 ? -4.622 -6.887 0.254 1.00 87.38 72 VAL A CA 1
ATOM 575 C C . VAL A 1 72 ? -5.534 -7.051 1.464 1.00 87.38 72 VAL A C 1
ATOM 577 O O . VAL A 1 72 ? -5.939 -6.069 2.083 1.00 87.38 72 VAL A O 1
ATOM 580 N N . LYS A 1 73 ? -5.816 -8.312 1.795 1.00 89.19 73 LYS A N 1
ATOM 581 C CA . LYS A 1 73 ? -6.566 -8.717 2.980 1.00 89.19 73 LYS A CA 1
ATOM 582 C C . LYS A 1 73 ? -5.616 -8.965 4.142 1.00 89.19 73 LYS A C 1
ATOM 584 O O . LYS A 1 73 ? -4.656 -9.727 4.011 1.00 89.19 73 LYS A O 1
ATOM 589 N N . PHE A 1 74 ? -5.911 -8.362 5.280 1.00 88.38 74 PHE A N 1
ATOM 590 C CA . PHE A 1 74 ? -5.197 -8.562 6.532 1.00 88.38 74 PHE A CA 1
ATOM 591 C C . PHE A 1 74 ? -6.032 -9.421 7.463 1.00 88.38 74 PHE A C 1
ATOM 593 O O . PHE A 1 74 ? -7.243 -9.243 7.544 1.00 88.38 74 PHE A O 1
ATOM 600 N N . LYS A 1 75 ? -5.394 -10.356 8.165 1.00 85.75 75 LYS A N 1
ATOM 601 C CA . LYS A 1 75 ? -6.092 -11.226 9.115 1.00 85.75 75 LYS A CA 1
ATOM 602 C C . LYS A 1 75 ? -6.719 -10.403 10.245 1.00 85.75 75 LYS A C 1
ATOM 604 O O . LYS A 1 75 ? -6.065 -9.505 10.777 1.00 85.75 75 LYS A O 1
ATOM 609 N N . PHE A 1 76 ? -7.944 -10.749 10.618 1.00 85.19 76 PHE A N 1
ATOM 610 C CA . PHE A 1 76 ? -8.720 -10.107 11.671 1.00 85.19 76 PHE A CA 1
ATOM 611 C C . PHE A 1 76 ? -9.481 -11.117 12.540 1.00 85.19 76 PHE A C 1
ATOM 613 O O . PHE A 1 76 ? -9.346 -12.328 12.355 1.00 85.19 76 PHE A O 1
ATOM 620 N N . THR A 1 77 ? -10.237 -10.608 13.512 1.00 80.50 77 THR A N 1
ATOM 621 C CA . THR A 1 77 ? -11.129 -11.380 14.386 1.00 80.50 77 THR A CA 1
ATOM 622 C C . THR A 1 77 ? -12.593 -11.055 14.079 1.00 80.50 77 THR A C 1
ATOM 624 O O . THR A 1 77 ? -12.899 -9.961 13.609 1.00 80.50 77 THR A O 1
ATOM 627 N N . GLU A 1 78 ? -13.491 -12.001 14.351 1.00 75.75 78 GLU A N 1
ATOM 628 C CA . GLU A 1 78 ? -14.943 -11.792 14.263 1.00 75.75 78 GLU A CA 1
ATOM 629 C C . GLU A 1 78 ? -15.452 -10.897 15.392 1.00 75.75 78 GLU A C 1
ATOM 631 O O . GLU A 1 78 ? -14.864 -10.850 16.475 1.00 75.75 78 GLU A O 1
ATOM 636 N N . GLY A 1 79 ? -16.581 -10.227 15.139 1.00 77.44 79 GLY A N 1
ATOM 637 C CA . GLY A 1 79 ? -17.371 -9.548 16.168 1.00 77.44 79 GLY A CA 1
ATOM 638 C C . GLY A 1 79 ? -16.821 -8.206 16.650 1.00 77.44 79 GLY A C 1
ATOM 639 O O . GLY A 1 79 ? -17.284 -7.710 17.673 1.00 77.44 79 GLY A O 1
ATOM 640 N N . VAL A 1 80 ? -15.850 -7.627 15.939 1.00 80.56 80 VAL A N 1
ATOM 641 C CA . VAL A 1 80 ? -15.302 -6.304 16.256 1.00 80.56 80 VAL A CA 1
ATOM 642 C C . VAL A 1 80 ? -15.985 -5.235 15.416 1.00 80.56 80 VAL A C 1
ATOM 644 O O . VAL A 1 80 ? -16.031 -5.339 14.191 1.00 80.56 80 VAL A O 1
ATOM 647 N N . ASP A 1 81 ? -16.477 -4.199 16.089 1.00 85.88 81 ASP A N 1
ATOM 648 C CA . ASP A 1 81 ? -17.085 -3.040 15.441 1.00 85.88 81 ASP A CA 1
ATOM 649 C C . ASP A 1 81 ? -16.048 -1.959 15.090 1.00 85.88 81 ASP A C 1
ATOM 651 O O . ASP A 1 81 ? -14.968 -1.870 15.685 1.00 85.88 81 ASP A O 1
ATOM 655 N N . TYR A 1 82 ? -16.390 -1.095 14.134 1.00 87.94 82 TYR A N 1
ATOM 656 C CA . TYR A 1 82 ? -15.550 0.029 13.730 1.00 87.94 82 TYR A CA 1
ATOM 657 C C . TYR A 1 82 ? -15.238 0.988 14.889 1.00 87.94 82 TYR A C 1
ATOM 659 O O . TYR A 1 82 ? -14.128 1.524 14.933 1.00 87.94 82 TYR A O 1
ATOM 667 N N . ASP A 1 83 ? -16.148 1.154 15.857 1.00 88.06 83 ASP A N 1
ATOM 668 C CA . ASP A 1 83 ? -15.909 1.975 17.053 1.00 88.06 83 ASP A CA 1
ATOM 669 C C . ASP A 1 83 ? -14.746 1.451 17.892 1.00 88.06 83 ASP A C 1
ATOM 671 O O . ASP A 1 83 ? -13.859 2.208 18.290 1.00 88.06 83 ASP A O 1
ATOM 675 N N . GLN A 1 84 ? -14.707 0.136 18.096 1.00 88.44 84 GLN A N 1
ATOM 676 C CA . GLN A 1 84 ? -13.654 -0.515 18.868 1.00 88.44 84 GLN A CA 1
ATOM 677 C C . GLN A 1 84 ? -12.301 -0.386 18.167 1.00 88.44 84 GLN A C 1
ATOM 679 O O . GLN A 1 84 ? -11.283 -0.160 18.821 1.00 88.44 84 GLN A O 1
ATOM 684 N N . ILE A 1 85 ? -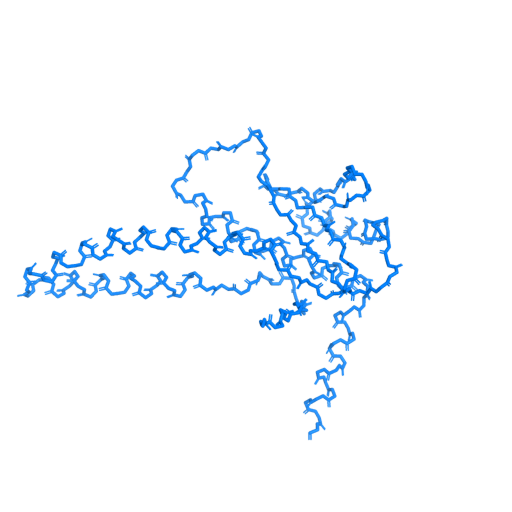12.279 -0.491 16.831 1.00 88.56 85 ILE A N 1
ATOM 685 C CA . ILE A 1 85 ? -11.061 -0.246 16.050 1.00 88.56 85 ILE A CA 1
ATOM 686 C C . ILE A 1 85 ? -10.610 1.201 16.236 1.00 88.56 85 ILE A C 1
ATOM 688 O O . ILE A 1 85 ? -9.436 1.426 16.530 1.00 88.56 85 ILE A O 1
ATOM 692 N N . PHE A 1 86 ? -11.522 2.164 16.081 1.00 89.81 86 PHE A N 1
ATOM 693 C CA . PHE A 1 86 ? -11.223 3.590 16.186 1.00 89.81 86 PHE A CA 1
ATOM 694 C C . PHE A 1 86 ? -10.578 3.927 17.533 1.00 89.81 86 PHE A C 1
ATOM 696 O O . PHE A 1 86 ? -9.482 4.487 17.564 1.00 89.81 86 PHE A O 1
ATOM 703 N N . GLU A 1 87 ? -11.218 3.542 18.637 1.00 90.50 87 GLU A N 1
ATOM 704 C CA . GLU A 1 87 ? -10.742 3.824 19.995 1.00 90.50 87 GLU A CA 1
ATOM 705 C C . GLU A 1 87 ? -9.389 3.170 20.290 1.00 90.50 87 GLU A C 1
ATOM 707 O O . GLU A 1 87 ? -8.530 3.777 20.934 1.00 90.50 87 GLU A O 1
ATOM 712 N N . ALA A 1 88 ? -9.166 1.956 19.781 1.00 88.31 88 ALA A N 1
ATOM 713 C CA . ALA A 1 88 ? -7.935 1.224 20.027 1.00 88.31 88 ALA A CA 1
ATOM 714 C C . ALA A 1 88 ? -6.726 1.822 19.289 1.00 88.31 88 ALA A C 1
ATOM 716 O O . ALA A 1 88 ? -5.641 1.940 19.865 1.00 88.31 88 ALA A O 1
ATOM 717 N N . ILE A 1 89 ? -6.888 2.211 18.018 1.00 89.94 89 ILE A N 1
ATOM 718 C CA . ILE A 1 89 ? -5.753 2.650 17.190 1.00 89.94 89 ILE A CA 1
ATOM 719 C C . ILE A 1 89 ? -5.518 4.161 17.221 1.00 89.94 89 ILE A C 1
ATOM 721 O O . ILE A 1 89 ? -4.383 4.593 17.005 1.00 89.94 89 ILE A O 1
ATOM 725 N N . GLN A 1 90 ? -6.540 4.975 17.511 1.00 91.19 90 GLN A N 1
ATOM 726 C CA . GLN A 1 90 ? -6.436 6.437 17.541 1.00 91.19 90 GLN A CA 1
ATOM 727 C C . GLN A 1 90 ? -5.269 6.958 18.401 1.00 91.19 90 GLN A C 1
ATOM 729 O O . GLN A 1 90 ? -4.436 7.698 17.863 1.00 91.19 90 GLN A O 1
ATOM 734 N N . PRO A 1 91 ? -5.126 6.585 19.692 1.00 90.31 91 PRO A N 1
ATOM 735 C CA . PRO A 1 91 ? -4.066 7.144 20.529 1.00 90.31 91 PRO A CA 1
ATOM 736 C C . PRO A 1 91 ? -2.668 6.754 20.037 1.00 90.31 91 PRO A C 1
ATOM 738 O O . PRO A 1 91 ? -1.734 7.553 20.127 1.00 90.31 91 PRO A O 1
ATOM 741 N N . VAL A 1 92 ? -2.513 5.548 19.484 1.00 90.12 92 VAL A N 1
ATOM 742 C CA . VAL A 1 92 ? -1.221 5.051 18.997 1.00 90.12 92 VAL A CA 1
ATOM 743 C C . VAL A 1 92 ? -0.838 5.731 17.687 1.00 90.12 92 VAL A C 1
ATOM 745 O O . VAL A 1 92 ? 0.276 6.245 17.566 1.00 90.12 92 VAL A O 1
ATOM 748 N N . LEU A 1 93 ? -1.758 5.793 16.722 1.00 89.31 93 LEU A N 1
ATOM 749 C CA . LEU A 1 93 ? -1.502 6.375 15.406 1.00 89.31 93 LEU A CA 1
ATOM 750 C C . LEU A 1 93 ? -1.240 7.885 15.474 1.00 89.31 93 LEU A C 1
ATOM 752 O O . LEU A 1 93 ? -0.299 8.371 14.839 1.00 89.31 93 LEU A O 1
ATOM 756 N N . MET A 1 94 ? -1.981 8.611 16.313 1.00 90.44 94 MET A N 1
ATOM 757 C CA . MET A 1 94 ? -1.744 10.039 16.531 1.00 90.44 94 MET A CA 1
ATOM 758 C C . MET A 1 94 ? -0.406 10.289 17.235 1.00 90.44 94 MET A C 1
ATOM 760 O O . MET A 1 94 ? 0.406 11.080 16.757 1.00 90.44 94 MET A O 1
ATOM 764 N N . ARG A 1 95 ? -0.129 9.596 18.348 1.00 89.19 95 ARG A N 1
ATOM 765 C CA . ARG A 1 95 ? 1.055 9.875 19.180 1.00 89.19 95 ARG A CA 1
ATOM 766 C C . ARG A 1 95 ? 2.365 9.404 18.552 1.00 89.19 95 ARG A C 1
ATOM 768 O O . ARG A 1 95 ? 3.373 10.093 18.668 1.00 89.19 95 ARG A O 1
ATOM 775 N N . LYS A 1 96 ? 2.377 8.215 17.944 1.00 89.44 96 LYS A N 1
ATOM 776 C CA . LYS A 1 96 ? 3.603 7.568 17.446 1.00 89.44 96 LYS A CA 1
ATOM 777 C C . LYS A 1 96 ? 3.935 7.967 16.013 1.00 89.44 96 LYS A C 1
ATOM 779 O O . LYS A 1 96 ? 5.109 8.030 15.660 1.00 89.44 96 LYS A O 1
ATOM 784 N N . TYR A 1 97 ? 2.914 8.236 15.201 1.00 89.25 97 TYR A N 1
ATOM 785 C CA . TYR A 1 97 ? 3.084 8.451 13.765 1.00 89.25 97 TYR A CA 1
ATOM 786 C C . TYR A 1 97 ? 2.580 9.812 13.272 1.00 89.25 97 TYR A C 1
ATOM 788 O O . TYR A 1 97 ? 2.818 10.144 12.109 1.00 89.25 97 TYR A O 1
ATOM 796 N N . GLY A 1 98 ? 1.914 10.604 14.122 1.00 89.50 98 GLY A N 1
ATOM 797 C CA . GLY A 1 98 ? 1.328 11.885 13.721 1.00 89.50 98 GLY A CA 1
ATOM 798 C C . GLY A 1 98 ? 0.246 11.725 12.652 1.00 89.50 98 GLY A C 1
ATOM 799 O O . GLY A 1 98 ? 0.118 12.579 11.778 1.00 89.50 98 GLY A O 1
ATOM 800 N N . MET A 1 99 ? -0.462 10.592 12.656 1.00 92.38 99 MET A N 1
ATOM 801 C CA . MET A 1 99 ? -1.564 10.321 11.734 1.00 92.38 99 MET A CA 1
ATOM 802 C C . MET A 1 99 ? -2.861 10.874 12.311 1.00 92.38 99 MET A C 1
ATOM 804 O O . MET A 1 99 ? -3.131 10.702 13.496 1.00 92.38 99 MET A O 1
ATOM 808 N N . GLU A 1 100 ? -3.671 11.502 11.470 1.00 91.44 100 GLU A N 1
ATOM 809 C CA . GLU A 1 100 ? -4.996 11.984 11.851 1.00 91.44 100 GLU A CA 1
ATOM 810 C C . GLU A 1 100 ? -6.034 10.892 11.578 1.00 91.44 100 GLU A C 1
ATOM 812 O O . GLU A 1 100 ? -5.901 10.119 10.626 1.00 91.44 100 GLU A O 1
ATOM 817 N N . LEU A 1 101 ? -7.053 10.801 12.434 1.00 91.38 101 LEU A N 1
ATOM 818 C CA . LEU A 1 101 ? -8.139 9.837 12.294 1.00 91.38 101 LEU A CA 1
ATOM 819 C C . LEU A 1 101 ? -9.476 10.557 12.281 1.00 91.38 101 LEU A C 1
ATOM 821 O O . LEU A 1 101 ? -9.739 11.420 13.116 1.00 91.38 101 LEU A O 1
ATOM 825 N N . GLU A 1 102 ? -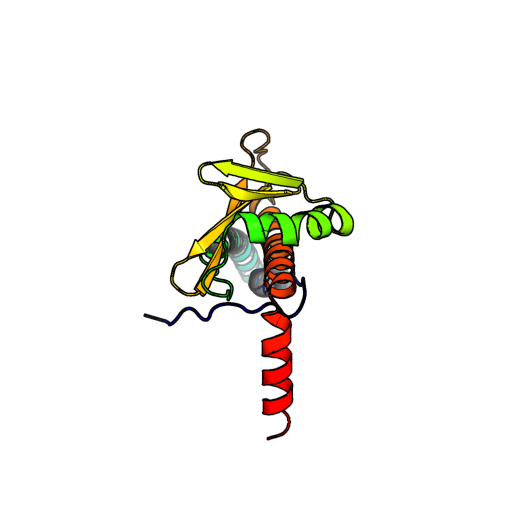10.331 10.142 11.361 1.00 90.44 102 GLU A N 1
ATOM 826 C CA . GLU A 1 102 ? -11.681 10.651 11.193 1.00 90.44 102 GLU A CA 1
ATOM 827 C C . GLU A 1 102 ? -12.676 9.494 11.146 1.00 90.44 102 GLU A C 1
ATOM 829 O O . GLU A 1 102 ? -12.353 8.370 10.749 1.00 90.44 102 GLU A O 1
ATOM 834 N N . ARG A 1 103 ? -13.913 9.791 11.541 1.00 87.69 103 ARG A N 1
ATOM 835 C CA . ARG A 1 103 ? -15.045 8.890 11.343 1.00 87.69 103 ARG A CA 1
ATOM 836 C C . ARG A 1 103 ? -15.709 9.236 10.019 1.00 87.69 103 ARG A C 1
ATOM 838 O O . ARG A 1 103 ? -16.172 10.358 9.815 1.00 87.69 103 ARG A O 1
ATOM 845 N N . GLY A 1 104 ? -15.703 8.276 9.108 1.00 83.31 104 GLY A N 1
ATOM 846 C CA . GLY A 1 104 ? -16.332 8.386 7.806 1.00 83.31 104 GLY A CA 1
ATOM 847 C C . GLY A 1 104 ? -17.850 8.268 7.861 1.00 83.31 104 GLY A C 1
ATOM 848 O O . GLY A 1 104 ? -18.466 8.110 8.915 1.00 83.31 104 GLY A O 1
ATOM 849 N N . LYS A 1 105 ? -18.461 8.298 6.673 1.00 77.56 105 LYS A N 1
ATOM 850 C CA . LYS A 1 105 ? -19.846 7.841 6.515 1.00 77.56 105 LYS A CA 1
ATOM 851 C C . LYS A 1 105 ? -19.918 6.356 6.885 1.00 77.56 105 LYS A C 1
ATOM 853 O O . LYS A 1 105 ? -18.953 5.629 6.663 1.00 77.56 105 LYS A O 1
ATOM 858 N N . ASP A 1 106 ? -21.034 5.947 7.476 1.00 78.94 106 ASP A N 1
ATOM 859 C CA . ASP A 1 106 ? -21.279 4.567 7.920 1.00 78.94 106 ASP A CA 1
ATOM 860 C C . ASP A 1 106 ? -20.305 4.073 9.009 1.00 78.94 106 ASP A C 1
ATOM 862 O O . ASP A 1 106 ? -20.020 2.886 9.110 1.00 78.94 106 ASP A O 1
ATOM 866 N N . ASN A 1 107 ? -19.786 5.000 9.827 1.00 82.75 107 ASN A N 1
ATOM 867 C CA . ASN A 1 107 ? -18.868 4.743 10.947 1.00 82.75 107 ASN A CA 1
ATOM 868 C C . ASN A 1 107 ? -17.513 4.114 10.560 1.00 82.75 107 ASN A C 1
ATOM 870 O O . ASN A 1 107 ? -16.764 3.664 11.420 1.00 82.75 107 ASN A O 1
ATOM 874 N N . ILE A 1 108 ? -17.161 4.126 9.272 1.00 88.69 108 ILE A N 1
ATOM 875 C CA . ILE A 1 108 ? -15.880 3.612 8.779 1.00 88.69 108 ILE A CA 1
ATOM 876 C C . ILE A 1 108 ? -14.718 4.420 9.367 1.00 88.69 108 ILE A C 1
ATOM 878 O O . ILE A 1 108 ? -14.744 5.654 9.386 1.00 88.69 108 ILE A O 1
ATOM 882 N N . VAL A 1 109 ? -13.657 3.731 9.786 1.00 91.31 109 VAL A N 1
ATOM 883 C CA . VAL A 1 109 ? -12.435 4.380 10.273 1.00 91.31 109 VAL A CA 1
ATOM 884 C C . VAL A 1 109 ? -11.613 4.886 9.091 1.00 91.31 109 VAL A C 1
ATOM 886 O O . VAL A 1 109 ? -11.203 4.108 8.225 1.00 91.31 109 VAL A O 1
ATOM 889 N N . ILE A 1 110 ? -11.353 6.193 9.069 1.00 92.31 110 ILE A N 1
ATOM 890 C CA . ILE A 1 110 ? -10.562 6.861 8.038 1.00 92.31 110 ILE A CA 1
ATOM 891 C C . ILE A 1 110 ? -9.267 7.375 8.664 1.00 92.31 110 ILE A C 1
ATOM 893 O O . ILE A 1 110 ? -9.292 8.156 9.610 1.00 92.31 110 ILE A O 1
ATOM 897 N N . VAL A 1 111 ? -8.124 6.977 8.109 1.00 92.62 111 VAL A N 1
ATOM 898 C CA . VAL A 1 111 ? -6.806 7.488 8.500 1.00 92.62 111 VAL A CA 1
ATOM 899 C C . VAL A 1 111 ? -6.306 8.465 7.441 1.00 92.62 111 VAL A C 1
ATOM 901 O O . VAL A 1 111 ? -6.216 8.138 6.254 1.00 92.62 111 VAL A O 1
ATOM 904 N N . LEU A 1 112 ? -5.940 9.666 7.869 1.00 91.31 112 LEU A N 1
ATOM 905 C CA . LEU A 1 112 ? -5.372 10.720 7.043 1.00 91.31 112 LEU A CA 1
ATOM 906 C C . LEU A 1 112 ? -3.873 10.821 7.310 1.00 91.31 112 LEU A C 1
ATOM 908 O O . LEU A 1 112 ? -3.424 11.070 8.430 1.00 91.31 112 LEU A O 1
ATOM 912 N N . TYR A 1 113 ? -3.070 10.637 6.261 1.00 90.25 113 TYR A N 1
ATOM 913 C CA . TYR A 1 113 ? -1.625 10.778 6.388 1.00 90.25 113 TYR A CA 1
ATOM 914 C C . TYR A 1 113 ? -0.951 11.195 5.086 1.00 90.25 113 TYR A C 1
ATOM 916 O O . TYR A 1 113 ? -1.085 10.542 4.048 1.00 90.25 113 TYR A O 1
ATOM 924 N N . ASN A 1 114 ? -0.169 12.277 5.158 1.00 85.06 114 ASN A N 1
ATOM 925 C CA . ASN A 1 114 ? 0.670 12.783 4.072 1.00 85.06 114 ASN A CA 1
ATOM 926 C C . ASN A 1 114 ? -0.062 12.806 2.706 1.00 85.06 114 ASN A C 1
ATOM 928 O O . ASN A 1 114 ? 0.385 12.217 1.720 1.00 85.06 114 ASN A O 1
ATOM 932 N N . LYS A 1 115 ? -1.217 13.495 2.672 1.00 83.88 115 LYS A N 1
ATOM 933 C CA . LYS A 1 115 ? -2.098 13.712 1.496 1.00 83.88 115 LYS A CA 1
ATOM 934 C C . LYS A 1 115 ? -2.829 12.470 0.968 1.00 83.88 115 LYS A C 1
ATOM 936 O O . LYS A 1 115 ? -3.520 12.568 -0.053 1.00 83.88 115 LYS A O 1
ATOM 941 N N . MET A 1 116 ? -2.707 11.344 1.657 1.00 87.12 116 MET A N 1
ATOM 942 C CA . MET A 1 116 ? -3.424 10.108 1.374 1.00 87.12 116 MET A CA 1
ATOM 943 C C . MET A 1 116 ? -4.490 9.869 2.438 1.00 87.12 116 MET A C 1
ATOM 945 O O . MET A 1 116 ? -4.318 10.242 3.598 1.00 87.12 116 MET A O 1
ATOM 949 N N . ILE A 1 117 ? -5.576 9.243 2.010 1.00 91.50 117 ILE A N 1
ATOM 950 C CA . ILE A 1 117 ? -6.704 8.842 2.841 1.00 91.50 117 ILE A CA 1
ATOM 951 C C . ILE A 1 117 ? -6.772 7.318 2.786 1.00 91.50 117 ILE A C 1
ATOM 953 O O . ILE A 1 117 ? -6.682 6.749 1.693 1.00 91.50 117 ILE A O 1
ATOM 957 N N . TYR A 1 118 ? -6.904 6.675 3.938 1.00 93.19 118 TYR A N 1
ATOM 958 C CA . TYR A 1 118 ? -6.963 5.226 4.085 1.00 93.19 118 TYR A CA 1
ATOM 959 C C . TYR A 1 118 ? -8.251 4.853 4.815 1.00 93.19 118 TYR A C 1
ATOM 961 O O . TYR A 1 118 ? -8.377 5.105 6.008 1.00 93.19 118 TYR A O 1
ATOM 969 N N . ASP A 1 119 ? -9.192 4.264 4.090 1.00 93.19 119 ASP A N 1
ATOM 970 C CA . ASP A 1 119 ? -10.471 3.804 4.615 1.00 93.19 119 ASP A CA 1
ATOM 971 C C . ASP A 1 119 ? -10.326 2.321 5.016 1.00 93.19 119 ASP A C 1
ATOM 973 O O . ASP A 1 119 ? -9.860 1.497 4.221 1.00 93.19 119 ASP A O 1
ATOM 977 N N . ILE A 1 120 ? -10.666 1.969 6.256 1.00 92.69 120 ILE A N 1
ATOM 978 C CA . ILE A 1 120 ? -10.567 0.592 6.761 1.00 92.69 120 ILE A CA 1
ATOM 979 C C . ILE A 1 120 ? -11.919 -0.090 6.581 1.00 92.69 120 ILE A C 1
ATOM 981 O O . ILE A 1 120 ? -12.904 0.356 7.155 1.00 92.69 120 ILE A O 1
ATOM 985 N N . HIS A 1 121 ? -11.968 -1.189 5.829 1.00 91.19 121 HIS A N 1
ATOM 986 C CA . HIS A 1 121 ? -13.187 -1.978 5.654 1.00 91.19 121 HIS A CA 1
ATOM 987 C C . HIS A 1 121 ? -13.011 -3.363 6.262 1.00 91.19 121 HIS A C 1
ATOM 989 O O . HIS A 1 121 ? -12.077 -4.084 5.905 1.00 91.19 121 HIS A O 1
ATOM 995 N N . ILE A 1 122 ? -13.919 -3.732 7.159 1.00 87.94 122 ILE A N 1
ATOM 996 C CA . ILE A 1 122 ? -14.005 -5.073 7.734 1.00 87.94 122 ILE A CA 1
ATOM 997 C C . ILE A 1 122 ? -14.817 -5.936 6.768 1.00 87.94 122 ILE A C 1
ATOM 999 O O . ILE A 1 122 ? -15.873 -5.518 6.295 1.00 87.94 122 ILE A O 1
ATOM 1003 N N . ASN A 1 123 ? -14.307 -7.121 6.454 1.00 86.38 123 ASN A N 1
ATOM 1004 C CA . ASN A 1 123 ? -15.006 -8.119 5.657 1.00 86.38 123 ASN A CA 1
ATOM 1005 C C . ASN A 1 123 ? -15.622 -9.185 6.573 1.00 86.38 123 ASN A C 1
ATOM 1007 O O . ASN A 1 123 ? -15.083 -9.484 7.639 1.00 86.38 123 ASN A O 1
ATOM 1011 N N . ASP A 1 124 ? -16.660 -9.859 6.081 1.00 82.12 124 ASP A N 1
ATOM 1012 C CA . ASP A 1 124 ? -17.320 -10.981 6.769 1.00 82.12 124 ASP A CA 1
ATOM 1013 C C . ASP A 1 124 ? -16.454 -12.259 6.850 1.00 82.12 124 ASP A C 1
ATOM 1015 O O . ASP A 1 124 ? -16.862 -13.254 7.439 1.00 82.12 124 ASP A O 1
ATOM 1019 N N . ASP A 1 125 ? -15.265 -12.271 6.231 1.00 82.56 125 ASP A N 1
ATOM 1020 C CA . ASP A 1 125 ? -14.349 -13.421 6.163 1.00 82.56 125 ASP A CA 1
ATOM 1021 C C . ASP A 1 125 ? -13.173 -13.339 7.153 1.00 82.56 125 ASP A C 1
ATOM 1023 O O . ASP A 1 125 ? -12.114 -13.931 6.922 1.00 82.56 125 ASP A O 1
ATOM 1027 N N . ASN A 1 126 ? -13.344 -12.606 8.255 1.00 84.12 126 ASN A N 1
ATOM 1028 C CA . ASN A 1 126 ? -12.340 -12.408 9.315 1.00 84.12 126 ASN A CA 1
ATOM 1029 C C . ASN A 1 126 ? -11.085 -11.734 8.792 1.00 84.12 126 ASN A C 1
ATOM 1031 O O . ASN A 1 126 ? -9.964 -12.012 9.227 1.00 84.12 126 ASN A O 1
ATOM 1035 N N . THR A 1 127 ? -11.269 -10.854 7.818 1.00 88.81 127 THR A N 1
ATOM 1036 C CA . THR A 1 127 ? -10.207 -10.014 7.300 1.00 88.81 127 THR A CA 1
ATOM 1037 C C . THR A 1 127 ? -10.662 -8.573 7.253 1.00 88.81 127 THR A C 1
ATOM 1039 O O . THR A 1 127 ? -11.852 -8.275 7.247 1.00 88.81 127 THR A O 1
ATOM 1042 N N . PHE A 1 128 ? -9.707 -7.659 7.191 1.00 90.50 128 PHE A N 1
ATOM 1043 C CA . PHE A 1 128 ? -9.983 -6.289 6.790 1.00 90.50 128 PHE A CA 1
ATOM 1044 C C . PHE A 1 128 ? -9.122 -5.921 5.588 1.00 90.50 128 PHE A C 1
ATOM 1046 O O . PHE A 1 128 ? -8.044 -6.484 5.364 1.00 90.50 128 PHE A O 1
ATOM 1053 N N . ILE A 1 129 ? -9.600 -4.965 4.804 1.00 91.81 129 ILE A N 1
ATOM 1054 C CA . ILE A 1 129 ? -8.848 -4.329 3.725 1.00 91.81 129 ILE A CA 1
ATOM 1055 C C . ILE A 1 129 ? -8.634 -2.859 4.064 1.00 91.81 129 ILE A C 1
ATOM 1057 O O . ILE A 1 129 ? -9.452 -2.226 4.730 1.00 91.81 129 ILE A O 1
ATOM 1061 N N . ILE A 1 130 ? -7.527 -2.307 3.578 1.00 93.62 130 ILE A N 1
ATOM 1062 C CA . ILE A 1 130 ? -7.247 -0.876 3.681 1.00 93.62 130 ILE A CA 1
ATOM 1063 C C . ILE A 1 130 ? -7.369 -0.283 2.280 1.00 93.62 130 ILE A C 1
ATOM 1065 O O . ILE A 1 130 ? -6.521 -0.508 1.409 1.00 93.62 130 ILE A O 1
ATOM 1069 N N . TRP A 1 131 ? -8.428 0.485 2.055 1.00 93.19 131 TRP A N 1
ATOM 1070 C CA . TRP A 1 131 ? -8.677 1.153 0.791 1.00 93.19 131 TRP A CA 1
ATOM 1071 C C . TRP A 1 131 ? -8.035 2.539 0.784 1.00 93.19 131 TRP A C 1
ATOM 1073 O O . TRP A 1 131 ? -8.412 3.424 1.541 1.00 93.19 131 TRP A O 1
ATOM 1083 N N . TRP A 1 132 ? -7.053 2.760 -0.088 1.00 91.50 132 TRP A N 1
ATOM 1084 C CA . TRP A 1 132 ? -6.360 4.047 -0.170 1.00 91.50 132 TRP A CA 1
ATOM 1085 C C . TRP A 1 132 ? -6.902 4.923 -1.308 1.00 91.50 132 TRP A C 1
ATOM 1087 O O . TRP A 1 132 ? -7.164 4.450 -2.423 1.00 91.50 132 TRP A O 1
ATOM 1097 N N . ARG A 1 133 ? -6.977 6.234 -1.078 1.00 88.69 133 ARG A N 1
ATOM 1098 C CA . ARG A 1 133 ? -7.292 7.257 -2.088 1.00 88.69 133 ARG A CA 1
ATOM 1099 C C . ARG A 1 133 ? -6.439 8.508 -1.891 1.00 88.69 133 ARG A C 1
ATOM 1101 O O . ARG A 1 133 ? -5.990 8.818 -0.792 1.00 88.69 133 ARG A O 1
ATOM 1108 N N . VAL A 1 134 ? -6.189 9.216 -2.987 1.00 83.62 134 VAL A N 1
ATOM 1109 C CA . VAL A 1 134 ? -5.466 10.493 -2.955 1.00 83.62 134 VAL A CA 1
ATOM 1110 C C . VAL A 1 134 ? -6.466 11.590 -2.604 1.00 83.62 134 VAL A C 1
ATOM 1112 O O . VAL A 1 134 ? -7.563 11.615 -3.160 1.00 83.62 134 VAL A O 1
ATOM 1115 N N . SER A 1 135 ? -6.096 12.499 -1.704 1.00 76.81 135 SER A N 1
ATOM 1116 C CA . SER A 1 135 ? -6.932 13.660 -1.384 1.00 76.81 135 SER A CA 1
ATOM 1117 C C . SER A 1 135 ? -7.135 14.561 -2.615 1.00 76.81 135 SER A C 1
ATOM 1119 O O . SER A 1 135 ? -6.178 14.945 -3.294 1.00 76.81 135 SER A O 1
ATOM 1121 N N . ALA A 1 136 ? -8.396 14.906 -2.907 1.00 64.06 136 ALA A N 1
ATOM 1122 C CA . ALA A 1 136 ? -8.794 15.623 -4.125 1.00 64.06 136 ALA A CA 1
ATOM 1123 C C . ALA A 1 136 ? -8.115 16.998 -4.287 1.00 64.06 136 ALA A C 1
ATOM 1125 O O . ALA A 1 136 ? -7.863 17.436 -5.406 1.00 64.06 136 ALA A O 1
ATOM 1126 N N . GLY A 1 137 ? -7.762 17.659 -3.181 1.00 59.41 137 GLY A N 1
ATOM 1127 C CA . GLY A 1 137 ? -7.253 19.031 -3.202 1.00 59.41 137 GLY A CA 1
ATOM 1128 C C . GLY A 1 137 ? -5.828 19.223 -3.735 1.00 59.41 137 GLY A C 1
ATOM 1129 O O . GLY A 1 137 ? -5.431 20.369 -3.921 1.00 59.41 137 GLY A O 1
ATOM 1130 N N . ARG A 1 138 ? -5.013 18.171 -3.944 1.00 53.31 138 ARG A N 1
ATOM 1131 C CA . ARG A 1 138 ? -3.569 18.341 -4.251 1.00 53.31 138 ARG A CA 1
ATOM 1132 C C . ARG A 1 138 ? -2.968 17.308 -5.217 1.00 53.31 138 ARG A C 1
ATOM 1134 O O . ARG A 1 138 ? -1.817 16.897 -5.056 1.00 53.31 138 ARG A O 1
ATOM 1141 N N . ALA A 1 139 ? -3.708 16.911 -6.250 1.00 55.22 139 ALA A N 1
ATOM 1142 C CA . ALA A 1 139 ? -3.170 16.103 -7.348 1.00 55.22 139 ALA A CA 1
ATOM 1143 C C . ALA A 1 139 ? -2.253 16.943 -8.270 1.00 55.22 139 ALA A C 1
ATOM 1145 O O . ALA A 1 139 ? -2.687 17.442 -9.299 1.00 55.22 139 ALA A O 1
ATOM 1146 N N . PHE A 1 140 ? -0.975 17.101 -7.913 1.00 55.03 140 PHE A N 1
ATOM 1147 C CA . PHE A 1 140 ? 0.043 17.673 -8.809 1.00 55.03 140 PHE A CA 1
ATOM 1148 C C . PHE A 1 140 ? 0.580 16.599 -9.775 1.00 55.03 140 PHE A C 1
ATOM 1150 O O . PHE A 1 140 ? 0.783 15.445 -9.380 1.00 55.03 140 PHE A O 1
ATOM 1157 N N . PHE A 1 141 ? 0.845 16.961 -11.033 1.00 53.56 141 PHE A N 1
ATOM 1158 C CA . PHE A 1 141 ? 1.538 16.090 -11.989 1.00 53.56 141 PHE A CA 1
ATOM 1159 C C . PHE A 1 141 ? 3.040 16.076 -11.667 1.00 53.56 141 PHE A C 1
ATOM 1161 O O . PHE A 1 141 ? 3.740 17.056 -11.897 1.00 53.56 141 PHE A O 1
ATOM 1168 N N . MET A 1 142 ? 3.539 14.967 -11.115 1.00 62.22 142 MET A N 1
ATOM 1169 C CA . MET A 1 142 ? 4.974 14.706 -10.951 1.00 62.22 142 MET A CA 1
ATOM 1170 C C . MET A 1 142 ? 5.331 13.377 -11.632 1.00 62.22 142 MET A C 1
ATOM 1172 O O . MET A 1 142 ? 4.602 12.402 -11.425 1.00 62.22 142 MET A O 1
ATOM 1176 N N . PRO A 1 143 ? 6.450 13.291 -12.378 1.00 59.91 143 PRO A N 1
ATOM 1177 C CA . PRO A 1 143 ? 6.838 12.066 -13.083 1.00 59.91 143 PRO A CA 1
ATOM 1178 C C . PRO A 1 143 ? 7.039 10.864 -12.139 1.00 59.91 143 PRO A C 1
ATOM 1180 O O . PRO A 1 143 ? 6.641 9.750 -12.464 1.00 59.91 143 PRO A O 1
ATOM 1183 N N . ASP A 1 144 ? 7.523 11.095 -10.913 1.00 72.44 144 ASP A N 1
ATOM 1184 C CA . ASP A 1 144 ? 7.749 10.042 -9.905 1.00 72.44 144 ASP A CA 1
ATOM 1185 C C . ASP A 1 144 ? 6.564 9.784 -8.961 1.00 72.44 144 ASP A C 1
ATOM 1187 O O . ASP A 1 144 ? 6.697 9.076 -7.956 1.00 72.44 144 ASP A O 1
ATOM 1191 N N . ARG A 1 145 ? 5.394 10.369 -9.240 1.00 80.44 145 ARG A N 1
ATOM 1192 C CA . ARG A 1 145 ? 4.240 10.332 -8.330 1.00 80.44 145 ARG A CA 1
ATOM 1193 C C . ARG A 1 145 ? 3.818 8.906 -7.984 1.00 80.44 145 ARG A C 1
ATOM 1195 O O . ARG A 1 145 ? 3.727 8.571 -6.809 1.00 80.44 145 ARG A O 1
ATOM 1202 N N . VAL A 1 146 ? 3.620 8.058 -8.994 1.00 80.75 146 VAL A N 1
ATOM 1203 C CA . VAL A 1 146 ? 3.140 6.677 -8.805 1.00 80.75 146 VAL A CA 1
ATOM 1204 C C . VAL A 1 146 ? 4.111 5.870 -7.944 1.00 80.75 146 VAL A C 1
ATOM 1206 O O . VAL A 1 146 ? 3.684 5.078 -7.106 1.00 80.75 146 VAL A O 1
ATOM 1209 N N . LYS A 1 147 ? 5.420 6.107 -8.104 1.00 84.69 147 LYS A N 1
ATOM 1210 C CA . LYS A 1 147 ? 6.467 5.440 -7.323 1.00 84.69 147 LYS A CA 1
ATOM 1211 C C . LYS A 1 147 ? 6.412 5.880 -5.871 1.00 84.69 147 LYS A C 1
ATOM 1213 O O . LYS A 1 147 ? 6.321 5.027 -4.994 1.00 84.69 147 LYS A O 1
ATOM 1218 N N . LYS A 1 148 ? 6.418 7.190 -5.619 1.00 84.88 148 LYS A N 1
ATOM 1219 C CA . LYS A 1 148 ? 6.337 7.741 -4.260 1.00 84.88 148 LYS A CA 1
ATOM 1220 C C . LYS A 1 148 ? 5.071 7.275 -3.541 1.00 84.88 148 LYS A C 1
ATOM 1222 O O . LYS A 1 148 ? 5.169 6.766 -2.430 1.00 84.88 148 LYS A O 1
ATOM 1227 N N . GLU A 1 149 ? 3.920 7.358 -4.207 1.00 87.62 149 GLU A N 1
ATOM 1228 C CA . GLU A 1 149 ? 2.645 6.873 -3.675 1.00 87.62 149 GLU A CA 1
ATOM 1229 C C . GLU A 1 149 ? 2.705 5.380 -3.346 1.00 87.62 149 GLU A C 1
ATOM 1231 O O . GLU A 1 149 ? 2.335 4.995 -2.246 1.00 87.62 149 GLU A O 1
ATOM 1236 N N . TYR A 1 150 ? 3.212 4.532 -4.246 1.00 87.94 150 TYR A N 1
ATOM 1237 C CA . TYR A 1 150 ? 3.310 3.089 -4.004 1.00 87.94 150 TYR A CA 1
ATOM 1238 C C . TYR A 1 150 ? 4.118 2.749 -2.743 1.00 87.94 150 TYR A C 1
ATOM 1240 O O . TYR A 1 150 ? 3.672 1.941 -1.929 1.00 87.94 150 TYR A O 1
ATOM 1248 N N . PHE A 1 151 ? 5.290 3.365 -2.560 1.00 88.12 151 PHE A N 1
ATOM 1249 C CA . PHE A 1 151 ? 6.111 3.131 -1.367 1.00 88.12 151 PHE A CA 1
ATOM 1250 C C . PHE A 1 151 ? 5.442 3.659 -0.098 1.00 88.12 151 PHE A C 1
ATOM 1252 O O . PHE A 1 151 ? 5.425 2.961 0.915 1.00 88.12 151 PHE A O 1
ATOM 1259 N N . GLN A 1 152 ? 4.843 4.847 -0.169 1.00 89.25 152 GLN A N 1
ATOM 1260 C CA . GLN A 1 152 ? 4.126 5.442 0.952 1.00 89.25 152 GLN A CA 1
ATOM 1261 C C . GLN A 1 152 ? 2.921 4.592 1.369 1.00 89.25 152 GLN A C 1
ATOM 1263 O O . GLN A 1 152 ? 2.777 4.284 2.547 1.00 89.25 152 GLN A O 1
ATOM 1268 N N . ILE A 1 153 ? 2.092 4.158 0.414 1.00 90.25 153 ILE A N 1
ATOM 1269 C CA . ILE A 1 153 ? 0.926 3.303 0.671 1.00 90.25 153 ILE A CA 1
ATOM 1270 C C . ILE A 1 153 ? 1.373 2.013 1.359 1.00 90.25 153 ILE A C 1
ATOM 1272 O O . ILE A 1 153 ? 0.800 1.633 2.372 1.00 90.25 153 ILE A O 1
ATOM 1276 N N . ARG A 1 154 ? 2.431 1.360 0.859 1.00 92.50 154 ARG A N 1
ATOM 1277 C CA . ARG A 1 154 ? 2.958 0.123 1.460 1.00 92.50 154 ARG A CA 1
ATOM 1278 C C . ARG A 1 154 ? 3.414 0.299 2.900 1.00 92.50 154 ARG A C 1
ATOM 1280 O O . ARG A 1 154 ? 3.208 -0.602 3.708 1.00 92.50 154 ARG A O 1
ATOM 1287 N N . GLN A 1 155 ? 4.059 1.421 3.199 1.00 90.31 155 GLN A N 1
ATOM 1288 C CA . GLN A 1 155 ? 4.522 1.733 4.544 1.00 90.31 155 GLN A CA 1
ATOM 1289 C C . GLN A 1 155 ? 3.345 2.008 5.482 1.00 90.31 155 GLN A C 1
ATOM 1291 O O . GLN A 1 155 ? 3.254 1.398 6.542 1.00 90.31 155 GLN A O 1
ATOM 1296 N N . VAL A 1 156 ? 2.423 2.882 5.076 1.00 91.62 156 VAL A N 1
ATOM 1297 C CA . VAL A 1 156 ? 1.293 3.298 5.915 1.00 91.62 156 VAL A CA 1
ATOM 1298 C C . VAL A 1 156 ? 0.311 2.152 6.136 1.00 91.62 156 VAL A C 1
ATOM 1300 O O . VAL A 1 156 ? -0.093 1.922 7.269 1.00 91.62 156 VAL A O 1
ATOM 1303 N N . MET A 1 157 ? -0.007 1.373 5.097 1.00 92.75 157 MET A N 1
ATOM 1304 C CA . MET A 1 157 ? -0.823 0.164 5.249 1.00 92.75 157 MET A CA 1
ATOM 1305 C C . MET A 1 157 ? -0.177 -0.834 6.209 1.00 92.75 157 MET A C 1
ATOM 1307 O O . MET A 1 157 ? -0.884 -1.442 7.002 1.00 92.75 157 MET A O 1
ATOM 1311 N N . GLY A 1 158 ? 1.151 -0.989 6.161 1.00 89.12 158 GLY A N 1
ATOM 1312 C CA . GLY A 1 158 ? 1.861 -1.872 7.081 1.00 89.12 158 GLY A CA 1
ATOM 1313 C C . GLY A 1 158 ? 1.771 -1.408 8.537 1.00 89.12 158 GLY A C 1
ATOM 1314 O O . GLY A 1 158 ? 1.523 -2.219 9.423 1.00 89.12 158 GLY A O 1
ATOM 1315 N N . ILE A 1 159 ? 1.900 -0.100 8.778 1.00 90.62 159 ILE A N 1
ATOM 1316 C CA . ILE A 1 159 ? 1.723 0.501 10.108 1.00 90.62 159 ILE A CA 1
ATOM 1317 C C . ILE A 1 159 ? 0.290 0.299 10.610 1.00 90.62 159 ILE A C 1
ATOM 1319 O O . ILE A 1 159 ? 0.102 -0.263 11.684 1.00 90.62 159 ILE A O 1
ATOM 1323 N N . ILE A 1 160 ? -0.714 0.713 9.828 1.00 91.38 160 ILE A N 1
ATOM 1324 C CA . ILE A 1 160 ? -2.130 0.613 10.212 1.00 91.38 160 ILE A CA 1
ATOM 1325 C C . ILE A 1 160 ? -2.495 -0.845 10.498 1.00 91.38 160 ILE A C 1
ATOM 1327 O O . ILE A 1 160 ? -3.063 -1.142 11.544 1.00 91.38 160 ILE A O 1
ATOM 1331 N N . ALA A 1 161 ? -2.128 -1.765 9.602 1.00 90.62 161 ALA A N 1
ATOM 1332 C CA . ALA A 1 161 ? -2.451 -3.172 9.778 1.00 90.62 161 ALA A CA 1
ATOM 1333 C C . ALA A 1 161 ? -1.777 -3.777 11.015 1.00 90.62 161 ALA A C 1
ATOM 1335 O O . ALA A 1 161 ? -2.424 -4.518 11.751 1.00 90.62 161 ALA A O 1
ATOM 1336 N N . PHE A 1 162 ? -0.509 -3.439 11.269 1.00 89.56 162 PHE A N 1
ATOM 1337 C CA . PHE A 1 162 ? 0.201 -3.891 12.461 1.00 89.56 162 PHE A CA 1
ATOM 1338 C C . PHE A 1 162 ? -0.464 -3.392 13.746 1.00 89.56 162 PHE A C 1
ATOM 1340 O O . PHE A 1 162 ? -0.700 -4.196 14.643 1.00 89.56 162 PHE A O 1
ATOM 1347 N N . GLU A 1 163 ? -0.783 -2.100 13.838 1.00 90.06 163 GLU A N 1
ATOM 1348 C CA . GLU A 1 163 ? -1.359 -1.522 15.058 1.00 90.06 163 GLU A CA 1
ATOM 1349 C C . GLU A 1 163 ? -2.778 -2.051 15.320 1.00 90.06 163 GLU A C 1
ATOM 1351 O O . GLU A 1 163 ? -3.096 -2.385 16.459 1.00 90.06 163 GLU A O 1
ATOM 1356 N N . ILE A 1 164 ? -3.592 -2.255 14.273 1.00 90.12 164 ILE A N 1
ATOM 1357 C CA . ILE A 1 164 ? -4.884 -2.952 14.391 1.00 90.12 164 ILE A CA 1
ATOM 1358 C C . ILE A 1 164 ? -4.663 -4.377 14.915 1.00 90.12 164 ILE A C 1
ATOM 1360 O O . ILE A 1 164 ? -5.206 -4.759 15.946 1.00 90.12 164 ILE A O 1
ATOM 1364 N N . GLN A 1 165 ? -3.830 -5.180 14.252 1.00 89.31 165 GLN A N 1
ATOM 1365 C CA . GLN A 1 165 ? -3.633 -6.576 14.653 1.00 89.31 165 GLN A CA 1
ATOM 1366 C C . GLN A 1 165 ? -2.990 -6.719 16.043 1.00 89.31 165 GLN A C 1
ATOM 1368 O O . GLN A 1 165 ? -3.245 -7.702 16.742 1.00 89.31 165 GLN A O 1
ATOM 1373 N N . SER A 1 166 ? -2.178 -5.745 16.455 1.00 87.56 166 SER A N 1
ATOM 1374 C CA . SER A 1 166 ? -1.573 -5.669 17.784 1.00 87.56 166 SER A CA 1
ATOM 1375 C C . SER A 1 166 ? -2.623 -5.363 18.852 1.00 87.56 166 SER A C 1
ATOM 1377 O O . SER A 1 166 ? -2.699 -6.076 19.852 1.00 87.56 166 SER A O 1
ATOM 1379 N N . ALA A 1 167 ? -3.486 -4.370 18.611 1.00 87.12 167 ALA A N 1
ATOM 1380 C CA . ALA A 1 167 ? -4.554 -3.986 19.530 1.00 87.12 167 ALA A CA 1
ATOM 1381 C C . ALA A 1 167 ? -5.534 -5.132 19.830 1.00 87.12 167 ALA A C 1
ATOM 1383 O O . ALA A 1 167 ? -6.003 -5.264 20.957 1.00 87.12 167 ALA A O 1
ATOM 1384 N N . PHE A 1 168 ? -5.787 -5.997 18.845 1.00 85.88 168 PHE A N 1
ATOM 1385 C CA . PHE A 1 168 ? -6.680 -7.154 18.981 1.00 85.88 168 PHE A CA 1
ATOM 1386 C C . PHE A 1 168 ? -5.948 -8.478 19.267 1.00 85.88 168 PHE A C 1
ATOM 1388 O O . PHE A 1 168 ? -6.545 -9.548 19.178 1.00 85.88 168 PHE A O 1
ATOM 1395 N N . GLY A 1 169 ? -4.652 -8.445 19.603 1.00 80.75 169 GLY A N 1
ATOM 1396 C CA . GLY A 1 169 ? -3.900 -9.635 20.028 1.00 80.75 169 GLY A CA 1
ATOM 1397 C C . GLY A 1 169 ? -3.700 -10.710 18.947 1.00 80.75 169 GLY A C 1
ATOM 1398 O O . GLY A 1 169 ? -3.380 -11.858 19.254 1.00 80.75 169 GLY A O 1
ATOM 1399 N N . ILE A 1 170 ? -3.860 -10.365 17.670 1.00 80.00 170 ILE A N 1
ATOM 1400 C CA . ILE A 1 170 ? -3.704 -11.299 16.543 1.00 80.00 170 ILE A CA 1
ATOM 1401 C C . ILE A 1 170 ? -2.215 -11.605 16.311 1.00 80.00 170 ILE A C 1
ATOM 1403 O O . ILE A 1 170 ? -1.833 -12.745 16.031 1.00 80.00 170 ILE A O 1
ATOM 1407 N N . ASN A 1 171 ? -1.356 -10.596 16.482 1.00 69.62 171 ASN A N 1
ATOM 1408 C CA . ASN A 1 171 ? 0.093 -10.721 16.287 1.00 69.62 171 ASN A CA 1
ATOM 1409 C C . ASN A 1 171 ? 0.753 -11.599 17.360 1.00 69.62 171 ASN A C 1
ATOM 1411 O O . ASN A 1 171 ? 1.683 -12.350 17.066 1.00 69.62 171 ASN A O 1
ATOM 1415 N N . SER A 1 172 ? 0.243 -11.553 18.593 1.00 57.66 172 SER A N 1
ATOM 1416 C CA . SER A 1 172 ? 0.726 -12.361 19.715 1.00 57.66 172 SER A CA 1
ATOM 1417 C C . SER A 1 172 ? 0.306 -13.831 19.598 1.00 57.66 172 SER A C 1
ATOM 1419 O O . SER A 1 172 ? 1.126 -14.713 19.841 1.00 57.66 172 SER A O 1
ATOM 1421 N N . GLN A 1 173 ? -0.913 -14.129 19.134 1.00 50.75 173 GLN A N 1
ATOM 1422 C CA . GLN A 1 173 ? -1.359 -15.515 18.901 1.00 50.75 173 GLN A CA 1
ATOM 1423 C C . GLN A 1 173 ? -0.524 -16.241 17.832 1.00 50.75 173 GLN A C 1
ATOM 1425 O O . GLN A 1 173 ? -0.267 -17.445 17.923 1.00 50.75 173 GLN A O 1
ATOM 1430 N N . ALA A 1 174 ? -0.056 -15.514 16.822 1.00 50.81 174 ALA A N 1
ATOM 1431 C CA . ALA A 1 174 ? 0.766 -16.086 15.769 1.00 50.81 174 ALA A CA 1
ATOM 1432 C C . ALA A 1 174 ? 2.247 -16.233 16.143 1.00 50.81 174 ALA A C 1
ATOM 1434 O O . ALA A 1 174 ? 2.878 -17.189 15.696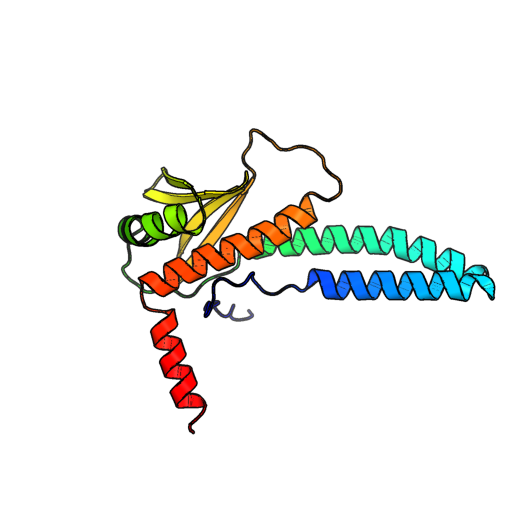 1.00 50.81 174 ALA A O 1
ATOM 1435 N N . ALA A 1 175 ? 2.786 -15.346 16.986 1.00 48.59 175 ALA A N 1
ATOM 1436 C CA . ALA A 1 175 ? 4.117 -15.516 17.571 1.00 48.59 175 ALA A CA 1
ATOM 1437 C C . ALA A 1 175 ? 4.194 -16.802 18.419 1.00 48.59 175 ALA A C 1
ATOM 1439 O O . ALA A 1 175 ? 5.126 -17.586 18.268 1.00 48.59 175 ALA A O 1
ATOM 1440 N N . VAL A 1 176 ? 3.149 -17.097 19.203 1.00 51.84 176 VAL A N 1
ATOM 1441 C CA . VAL A 1 176 ? 3.036 -18.347 19.983 1.00 51.84 176 VAL A CA 1
ATOM 1442 C C . VAL A 1 176 ? 2.915 -19.590 19.085 1.00 51.84 176 VAL A C 1
ATOM 1444 O O . VAL A 1 176 ? 3.384 -20.671 19.441 1.00 51.84 176 VAL A O 1
ATOM 1447 N N . THR A 1 177 ? 2.304 -19.458 17.903 1.00 50.59 177 THR A N 1
ATOM 1448 C CA . THR A 1 177 ? 2.186 -20.561 16.930 1.00 50.59 177 THR A CA 1
ATOM 1449 C C . THR A 1 177 ? 3.526 -20.848 16.241 1.00 50.59 177 THR A C 1
ATOM 1451 O O . THR A 1 177 ? 3.863 -22.012 16.032 1.00 50.59 177 THR A O 1
ATOM 1454 N N . LEU A 1 178 ? 4.317 -19.811 15.937 1.00 51.28 178 LEU A N 1
ATOM 1455 C CA . LEU A 1 178 ? 5.660 -19.961 15.366 1.00 51.28 178 LEU A CA 1
ATOM 1456 C C . LEU A 1 178 ? 6.642 -20.595 16.362 1.00 51.28 178 LEU A C 1
ATOM 1458 O O . LEU A 1 178 ? 7.331 -21.541 15.995 1.00 51.28 178 LEU A O 1
ATOM 1462 N N . GLU A 1 179 ? 6.630 -20.186 17.636 1.00 47.28 179 GLU A N 1
ATOM 1463 C CA . GLU A 1 179 ? 7.485 -20.806 18.665 1.00 47.28 179 GLU A CA 1
ATOM 1464 C C . GLU A 1 179 ? 7.163 -22.288 18.923 1.00 47.28 179 GLU A C 1
ATOM 1466 O O . GLU A 1 179 ? 8.041 -23.059 19.313 1.00 47.28 179 GLU A O 1
ATOM 1471 N N . LYS A 1 180 ? 5.910 -22.710 18.708 1.00 46.34 180 LYS A N 1
ATOM 1472 C CA . LYS A 1 180 ? 5.519 -24.127 18.779 1.00 46.34 180 LYS A CA 1
ATOM 1473 C C . LYS A 1 180 ? 5.912 -24.923 17.532 1.00 46.34 180 LYS A C 1
ATOM 1475 O O . LYS A 1 180 ? 6.158 -26.116 17.657 1.00 46.34 180 LYS A O 1
ATOM 1480 N N . GLY A 1 181 ? 5.967 -24.287 16.362 1.00 46.72 181 GLY A N 1
ATOM 1481 C CA . GLY A 1 181 ? 6.377 -24.925 15.106 1.00 46.72 181 GLY A CA 1
ATOM 1482 C C . GLY A 1 181 ? 7.892 -25.070 14.948 1.00 46.72 181 GLY A C 1
ATOM 1483 O O . GLY A 1 181 ? 8.339 -25.981 14.268 1.00 46.72 181 GLY A O 1
ATOM 1484 N N . GLU A 1 182 ? 8.680 -24.211 15.597 1.00 43.41 182 GLU A N 1
ATOM 1485 C CA . GLU A 1 182 ? 10.152 -24.261 15.565 1.00 43.41 182 GLU A CA 1
ATOM 1486 C C . GLU A 1 182 ? 10.747 -25.233 16.607 1.00 43.41 182 GLU A C 1
ATOM 1488 O O . GLU A 1 182 ? 11.939 -25.529 16.585 1.00 43.41 182 GLU A O 1
ATOM 1493 N N . LYS A 1 183 ? 9.913 -25.746 17.525 1.00 46.47 183 LYS A N 1
ATOM 1494 C CA . LYS A 1 183 ? 10.281 -26.728 18.562 1.00 46.47 183 LYS A CA 1
ATOM 1495 C C . LYS A 1 183 ? 9.769 -28.152 18.286 1.00 46.47 183 LYS A C 1
ATOM 1497 O O . LYS A 1 183 ? 9.823 -28.982 19.194 1.00 46.47 183 LYS A O 1
ATOM 1502 N N . SER A 1 184 ? 9.267 -28.432 17.081 1.00 39.66 184 SER A N 1
ATOM 1503 C CA . SER A 1 184 ? 8.845 -29.770 16.632 1.00 39.66 184 SER A CA 1
ATOM 1504 C C . SER A 1 184 ? 9.694 -30.253 15.469 1.00 39.66 184 SER A C 1
ATOM 1506 O O . SER A 1 184 ? 9.736 -31.493 15.313 1.00 39.66 184 SER A O 1
#

pLDDT: mean 80.59, std 13.9, range [29.69, 93.62]

Secondary structure (DSSP, 8-state):
----PPB--SSSPPPP-SHHHHHHHHHHHHHHHHHHTTT-HHHHHHHHHHHHHHHHHHHHHHHHHHHHGGG-EEE--TT--HHHHHHHHHHHHHHHH--EEEE-GGG-EEEEETTEEEEEEEETTTEEEEEEEE-GGG----TTHHHHHHHHHHHHHHHHHHHHHHHTTHHHHHHHHHHHHTT-

Radius of gyration: 20.77 Å; chains: 1; bounding box: 54×49×53 Å

Foldseek 3Di:
DPDQDADEFLDLAFDDDPLVVLVVVLVVQLVVLCVVCVVPVVSPVVSVVSVVVVVVVSLVVLLVVLVCLQVRWHAADPDDDLVLLCVQCVVVCCPPPVWDWDQDPPRWIWIDDDQKIWTWADDPPRIIGTHIDGHPPDPDDDPCVSVVSSRVSRSVVSNSSNSSCVSVCVSVVVVVVVVVVVVD